Protein AF-A0A5N9HTW1-F1 (afdb_monomer_lite)

Foldseek 3Di:
DDDLDDPADCPPPDDDPPFDPPLRVQLVVLVVPDDPVLSVVLVLLVVQQDPPPLFDDLVVDPDPLLNLLSSQVRSQDWHALSSSQNCCSRPVRHHDDSVRSLVSQVVCCVVVQWHDDDDRIIHGDPNSVVVRNVVVVVVVVVVVVVVVVVVVPPPPDDDDDDDDDDDDDDDDDDDDDDDDDDDDDDD

Structure (mmCIF, N/CA/C/O backbone):
data_AF-A0A5N9HTW1-F1
#
_entry.id   AF-A0A5N9HTW1-F1
#
loop_
_atom_site.group_PDB
_atom_site.id
_atom_site.type_symbol
_atom_site.label_atom_id
_atom_site.label_alt_id
_atom_site.label_comp_id
_atom_site.label_asym_id
_atom_site.label_entity_id
_atom_site.label_seq_id
_atom_site.pdbx_PDB_ins_code
_atom_site.Cartn_x
_atom_site.Cartn_y
_atom_site.Cartn_z
_atom_site.occupancy
_atom_site.B_iso_or_equiv
_atom_site.auth_seq_id
_atom_site.auth_comp_id
_atom_site.auth_asym_id
_atom_site.auth_atom_id
_atom_site.pdbx_PDB_model_num
ATOM 1 N N . MET A 1 1 ? -1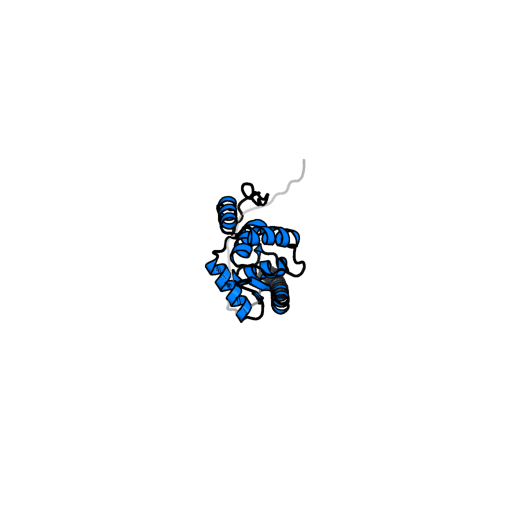4.494 4.280 -26.388 1.00 44.69 1 MET A N 1
ATOM 2 C CA . MET A 1 1 ? -14.209 4.403 -24.944 1.00 44.69 1 MET A CA 1
ATOM 3 C C . MET A 1 1 ? -12.799 4.947 -24.835 1.00 44.69 1 MET A C 1
ATOM 5 O O . MET A 1 1 ? -11.921 4.394 -25.483 1.00 44.69 1 MET A O 1
ATOM 9 N N . THR A 1 2 ? -12.603 6.078 -24.164 1.00 52.47 2 THR A N 1
ATOM 10 C CA . THR A 1 2 ? -11.275 6.669 -23.948 1.00 52.47 2 THR A CA 1
ATOM 11 C C . THR A 1 2 ? -10.492 5.786 -22.987 1.00 52.47 2 THR A C 1
ATOM 13 O O . THR A 1 2 ? -10.955 5.546 -21.877 1.00 52.47 2 THR A O 1
ATOM 16 N N . GLU A 1 3 ? -9.343 5.278 -23.421 1.00 66.88 3 GLU A N 1
ATOM 17 C CA . GLU A 1 3 ? -8.459 4.487 -22.570 1.00 66.88 3 GLU A CA 1
ATOM 18 C C . GLU A 1 3 ? -7.861 5.395 -21.487 1.00 66.88 3 GLU A C 1
ATOM 20 O O . GLU A 1 3 ? -7.195 6.385 -21.797 1.00 66.88 3 GLU A O 1
ATOM 25 N N . LEU A 1 4 ? -8.129 5.096 -20.212 1.00 74.50 4 LEU A N 1
ATOM 26 C CA . LEU A 1 4 ? -7.492 5.797 -19.102 1.00 74.50 4 LEU A CA 1
ATOM 27 C C . LEU A 1 4 ? -6.012 5.403 -19.055 1.00 74.50 4 LEU A C 1
ATOM 29 O O . LEU A 1 4 ? -5.660 4.248 -18.788 1.00 74.50 4 LEU A O 1
ATOM 33 N N . VAL A 1 5 ? -5.142 6.381 -19.306 1.00 74.75 5 VAL A N 1
ATOM 34 C CA . VAL A 1 5 ? -3.687 6.226 -19.264 1.00 74.75 5 VAL A CA 1
ATOM 35 C C . VAL A 1 5 ? -3.132 7.055 -18.117 1.00 74.75 5 VAL A C 1
ATOM 37 O O . VAL A 1 5 ? -3.355 8.260 -18.035 1.00 74.75 5 VAL A O 1
ATOM 40 N N . HIS A 1 6 ? -2.366 6.411 -17.240 1.00 79.31 6 HIS A N 1
ATOM 41 C CA . HIS A 1 6 ? -1.547 7.121 -16.270 1.00 79.31 6 HIS A CA 1
ATOM 42 C C . HIS A 1 6 ? -0.177 7.407 -16.894 1.00 79.31 6 HIS A C 1
ATOM 44 O O . HIS A 1 6 ? 0.601 6.473 -17.121 1.00 79.31 6 HIS A O 1
ATOM 50 N N . ASN A 1 7 ? 0.091 8.686 -17.186 1.00 81.31 7 ASN A N 1
ATOM 51 C CA . ASN A 1 7 ? 1.288 9.200 -17.873 1.00 81.31 7 ASN A CA 1
ATOM 52 C C . ASN A 1 7 ? 2.559 9.124 -17.002 1.00 81.31 7 ASN A C 1
ATOM 54 O O . ASN A 1 7 ? 3.204 10.131 -16.718 1.00 81.31 7 ASN A O 1
ATOM 58 N N . ILE A 1 8 ? 2.913 7.918 -16.561 1.00 84.25 8 ILE A N 1
ATOM 59 C CA . ILE A 1 8 ? 4.136 7.615 -15.816 1.00 84.25 8 ILE A CA 1
ATOM 60 C C . ILE A 1 8 ? 4.944 6.596 -16.606 1.00 84.25 8 ILE A C 1
ATOM 62 O O . ILE A 1 8 ? 4.408 5.562 -17.003 1.00 84.25 8 ILE A O 1
ATOM 66 N N . ASP A 1 9 ? 6.239 6.869 -16.743 1.00 85.69 9 ASP A N 1
ATOM 67 C CA . ASP A 1 9 ? 7.228 5.955 -17.304 1.00 85.69 9 ASP A CA 1
ATOM 68 C C . ASP A 1 9 ? 8.353 5.713 -16.288 1.00 85.69 9 ASP A C 1
ATOM 70 O O . ASP A 1 9 ? 8.986 6.650 -15.792 1.00 85.69 9 ASP A O 1
ATOM 74 N N . LEU A 1 10 ? 8.592 4.442 -15.959 1.00 85.50 10 LEU A N 1
ATOM 75 C CA . LEU A 1 10 ? 9.643 4.005 -15.042 1.00 85.50 10 LEU A CA 1
ATOM 76 C C . LEU A 1 10 ? 10.894 3.484 -15.761 1.00 85.50 10 LEU A C 1
ATOM 78 O O . LEU A 1 10 ? 11.831 3.049 -15.087 1.00 85.50 10 LEU A O 1
ATOM 82 N N . SER A 1 11 ? 10.942 3.524 -17.095 1.00 83.69 11 SER A N 1
ATOM 83 C CA . SER A 1 11 ? 12.044 2.971 -17.900 1.00 83.69 11 SER A CA 1
ATOM 84 C C . SER A 1 11 ? 13.396 3.615 -17.587 1.00 83.69 11 SER A C 1
ATOM 86 O O . SER A 1 11 ? 14.423 2.942 -17.611 1.00 83.69 11 SER A O 1
ATOM 88 N N . ASN A 1 12 ? 13.394 4.900 -17.225 1.00 82.88 12 ASN A N 1
ATOM 89 C CA . ASN A 1 12 ? 14.605 5.670 -16.925 1.00 82.88 12 ASN A CA 1
ATOM 90 C C . ASN A 1 12 ? 14.971 5.698 -15.430 1.00 82.88 12 ASN A C 1
ATOM 92 O O . ASN A 1 12 ? 15.897 6.408 -15.033 1.00 82.88 12 ASN A O 1
ATOM 96 N N . VAL A 1 13 ? 14.251 4.965 -14.572 1.00 81.25 13 VAL A N 1
ATOM 97 C CA . VAL A 1 13 ? 14.534 4.957 -13.131 1.00 81.25 13 VAL A CA 1
ATOM 98 C C . VAL A 1 13 ? 15.808 4.146 -12.866 1.00 81.25 13 VAL A C 1
ATOM 100 O O . VAL A 1 13 ? 15.824 2.939 -13.120 1.00 81.25 13 VAL A O 1
ATOM 103 N N . PRO A 1 14 ? 16.877 4.758 -12.315 1.00 79.44 14 PRO A N 1
ATOM 104 C CA . PRO A 1 14 ? 18.109 4.038 -12.036 1.00 79.44 14 PRO A CA 1
ATOM 105 C C . PRO A 1 14 ? 17.862 3.003 -10.941 1.00 79.44 14 PRO A C 1
ATOM 107 O O . PRO A 1 14 ? 17.345 3.328 -9.867 1.00 79.44 14 PRO A O 1
ATOM 110 N N . HIS A 1 15 ? 18.265 1.762 -11.205 1.00 78.00 15 HIS A N 1
ATOM 111 C CA . HIS A 1 15 ? 18.082 0.669 -10.263 1.00 78.00 15 HIS A CA 1
ATOM 112 C C . HIS A 1 15 ? 18.888 0.901 -8.976 1.00 78.00 15 HIS A C 1
ATOM 114 O O . HIS A 1 15 ? 20.083 1.198 -9.009 1.00 78.00 15 HIS A O 1
ATOM 120 N N . ARG A 1 16 ? 18.233 0.746 -7.823 1.00 77.31 16 ARG A N 1
ATOM 121 C CA . ARG A 1 16 ? 18.839 0.845 -6.487 1.00 77.31 16 ARG A CA 1
ATOM 122 C C . ARG A 1 16 ? 18.632 -0.441 -5.700 1.00 77.31 16 ARG A C 1
ATOM 124 O O . ARG A 1 16 ? 17.636 -1.139 -5.881 1.00 77.31 16 ARG A O 1
ATOM 131 N N . SER A 1 17 ? 19.534 -0.712 -4.757 1.00 70.88 17 SER A N 1
ATOM 132 C CA . SER A 1 17 ? 19.436 -1.884 -3.885 1.00 70.88 17 SER A CA 1
ATOM 133 C C . SER A 1 17 ? 18.077 -1.949 -3.171 1.00 70.88 17 SER A C 1
ATOM 135 O O . SER A 1 17 ? 17.588 -0.984 -2.579 1.00 70.88 17 SER A O 1
ATOM 137 N N . GLY A 1 18 ? 17.430 -3.111 -3.280 1.00 69.06 18 GLY A N 1
ATOM 138 C CA . GLY A 1 18 ? 16.086 -3.362 -2.768 1.00 69.06 18 GLY A CA 1
ATOM 139 C C . GLY A 1 18 ? 14.951 -3.036 -3.748 1.00 69.06 18 GLY A C 1
ATOM 140 O O . GLY A 1 18 ? 13.836 -3.507 -3.537 1.00 69.06 18 GLY A O 1
ATOM 141 N N . GLN A 1 19 ? 15.165 -2.291 -4.828 1.00 78.50 19 GLN A N 1
ATOM 142 C CA . GLN A 1 19 ? 14.105 -2.099 -5.820 1.00 78.50 19 GLN A CA 1
ATOM 143 C C . GLN A 1 19 ? 13.804 -3.392 -6.575 1.00 78.50 19 GLN A C 1
ATOM 145 O O . GLN A 1 19 ? 14.622 -4.306 -6.664 1.00 78.50 19 GLN A O 1
ATOM 150 N N . SER A 1 20 ? 12.596 -3.472 -7.119 1.00 74.75 20 SER A N 1
ATOM 151 C CA . SER A 1 20 ? 12.267 -4.544 -8.046 1.00 74.75 20 SER A CA 1
ATOM 152 C C . SER A 1 20 ? 13.013 -4.339 -9.373 1.00 74.75 20 SER A C 1
ATOM 154 O O . SER A 1 20 ? 13.119 -3.213 -9.846 1.00 74.75 20 SER A O 1
ATOM 156 N N . LEU A 1 21 ? 13.484 -5.420 -10.000 1.00 81.25 21 LEU A N 1
ATOM 157 C CA . LEU A 1 21 ? 13.886 -5.400 -11.414 1.00 81.25 21 LEU A CA 1
ATOM 158 C C . LEU A 1 21 ? 12.652 -5.197 -12.309 1.00 81.25 21 LEU A C 1
ATOM 160 O O . LEU A 1 21 ? 11.535 -5.519 -11.879 1.00 81.25 21 LEU A O 1
ATOM 164 N N . ASP A 1 22 ? 12.853 -4.686 -13.523 1.00 86.56 22 ASP A N 1
ATOM 165 C CA . ASP A 1 22 ? 11.822 -4.484 -14.556 1.00 86.56 22 ASP A CA 1
ATOM 166 C C . ASP A 1 22 ? 10.617 -3.667 -14.069 1.00 86.56 22 ASP A C 1
ATOM 168 O O . ASP A 1 22 ? 9.463 -4.102 -14.150 1.00 86.56 22 ASP A O 1
ATOM 172 N N . LEU A 1 23 ? 10.899 -2.491 -13.496 1.00 88.00 23 LEU A N 1
ATOM 173 C CA . LEU A 1 23 ? 9.889 -1.624 -12.884 1.00 88.00 23 LEU A CA 1
ATOM 174 C C . LEU A 1 23 ? 8.761 -1.283 -13.858 1.00 88.00 23 LEU A C 1
ATOM 176 O O . LEU A 1 23 ? 7.597 -1.464 -13.508 1.00 88.00 23 LEU A O 1
ATOM 180 N N . GLU A 1 24 ? 9.093 -0.879 -15.085 1.00 89.50 24 GLU A N 1
ATOM 181 C CA . GLU A 1 24 ? 8.090 -0.482 -16.075 1.00 89.50 24 GLU A CA 1
ATOM 182 C C . GLU A 1 24 ? 7.200 -1.656 -16.498 1.00 89.50 24 GLU A C 1
ATOM 184 O O . GLU A 1 24 ? 5.975 -1.573 -16.436 1.00 89.50 24 GLU A O 1
ATOM 189 N N . ALA A 1 25 ? 7.791 -2.817 -16.791 1.00 90.50 25 ALA A N 1
ATOM 190 C CA . ALA A 1 25 ? 7.022 -4.014 -17.124 1.00 90.50 25 ALA A CA 1
ATOM 191 C C . ALA A 1 25 ? 6.108 -4.469 -15.970 1.00 90.50 25 ALA A C 1
ATOM 193 O O . ALA A 1 25 ? 5.062 -5.083 -16.192 1.00 90.50 25 ALA A O 1
ATOM 194 N N . LYS A 1 26 ? 6.493 -4.225 -14.713 1.00 91.69 26 LYS A N 1
ATOM 195 C CA . LYS A 1 26 ? 5.651 -4.514 -13.541 1.00 91.69 26 LYS A CA 1
ATOM 196 C C . LYS A 1 26 ? 4.566 -3.464 -13.341 1.00 91.69 26 LYS A C 1
ATOM 198 O O . LYS A 1 26 ? 3.445 -3.848 -13.024 1.00 91.69 26 LYS A O 1
ATOM 203 N N . ARG A 1 27 ? 4.858 -2.187 -13.589 1.00 92.88 27 ARG A N 1
ATOM 204 C CA . ARG A 1 27 ? 3.873 -1.100 -13.577 1.00 92.88 27 ARG A CA 1
ATOM 205 C C . ARG A 1 27 ? 2.790 -1.325 -14.628 1.00 92.88 27 ARG A C 1
ATOM 207 O O . ARG A 1 27 ? 1.619 -1.297 -14.269 1.00 92.88 27 ARG A O 1
ATOM 214 N N . ILE A 1 28 ? 3.158 -1.629 -15.875 1.00 92.12 28 ILE A N 1
ATOM 215 C CA . ILE A 1 28 ? 2.205 -1.920 -16.962 1.00 92.12 28 ILE A CA 1
ATOM 216 C C . ILE A 1 28 ? 1.311 -3.107 -16.589 1.00 92.12 28 ILE A C 1
ATOM 218 O O . ILE A 1 28 ? 0.091 -3.016 -16.684 1.00 92.12 28 ILE A O 1
ATOM 222 N N . ARG A 1 29 ? 1.901 -4.202 -16.090 1.00 92.31 29 ARG A N 1
ATOM 223 C CA . ARG A 1 29 ? 1.140 -5.378 -15.630 1.00 92.31 29 ARG A CA 1
ATOM 224 C C . ARG A 1 29 ? 0.243 -5.091 -14.429 1.00 92.31 29 ARG A C 1
ATOM 226 O O . ARG A 1 29 ? -0.781 -5.744 -14.277 1.00 92.31 29 ARG A O 1
ATOM 233 N N . ALA A 1 30 ? 0.641 -4.184 -13.541 1.00 92.88 30 ALA A N 1
ATOM 234 C CA . ALA A 1 30 ? -0.200 -3.759 -12.431 1.00 92.88 30 ALA A CA 1
ATOM 235 C C . ALA A 1 30 ? -1.358 -2.881 -12.930 1.00 92.88 30 ALA A C 1
ATOM 237 O O . ALA A 1 30 ? -2.488 -3.106 -12.516 1.00 92.88 30 ALA A O 1
ATOM 238 N N . TRP A 1 31 ? -1.102 -1.959 -13.867 1.00 93.69 31 TRP A N 1
ATOM 239 C CA . TRP A 1 31 ? -2.119 -1.100 -14.486 1.00 93.69 31 TRP A CA 1
ATOM 240 C C . TRP A 1 31 ? -3.175 -1.903 -15.245 1.00 93.69 31 TRP A C 1
ATOM 242 O O . TRP A 1 31 ? -4.363 -1.629 -15.124 1.00 93.69 31 TRP A O 1
ATOM 252 N N . SER A 1 32 ? -2.760 -2.932 -15.988 1.00 92.94 32 SER A N 1
ATOM 253 C CA . SER A 1 32 ? -3.675 -3.760 -16.783 1.00 92.94 32 SER A CA 1
ATOM 254 C C . SER A 1 32 ? -4.602 -4.650 -15.950 1.00 92.94 32 SER A C 1
ATOM 256 O O . SER A 1 32 ? -5.569 -5.182 -16.485 1.00 92.94 32 SER A O 1
ATOM 258 N N . ARG A 1 33 ? -4.313 -4.834 -14.655 1.00 92.69 33 ARG A N 1
ATOM 259 C CA . ARG A 1 33 ? -5.172 -5.578 -13.719 1.00 92.69 33 ARG A CA 1
ATOM 260 C C . ARG A 1 33 ? -6.258 -4.712 -13.089 1.00 92.69 33 ARG A C 1
ATOM 262 O O . ARG A 1 33 ? -7.169 -5.276 -12.491 1.00 92.69 33 ARG A O 1
ATOM 269 N N . LEU A 1 34 ? -6.127 -3.389 -13.168 1.00 93.25 34 LEU A N 1
ATOM 270 C CA . LEU A 1 34 ? -7.103 -2.461 -12.615 1.00 93.25 34 LEU A CA 1
ATOM 271 C C . LEU A 1 34 ? -8.314 -2.377 -13.541 1.00 93.25 34 LEU A C 1
ATOM 273 O O . LEU A 1 34 ? -8.171 -2.237 -14.758 1.00 93.25 34 LEU A O 1
ATOM 277 N N . SER A 1 35 ? -9.501 -2.419 -12.947 1.00 92.44 35 SER A N 1
ATOM 278 C CA . SER A 1 35 ? -10.730 -1.993 -13.618 1.00 92.44 35 SER A CA 1
ATOM 279 C C . SER A 1 35 ? -10.695 -0.490 -13.929 1.00 92.44 35 SER A C 1
ATOM 281 O O . SER A 1 35 ? -9.906 0.254 -13.348 1.00 92.44 35 SER A O 1
ATOM 283 N N . GLU A 1 36 ? -11.555 -0.014 -14.833 1.00 90.94 36 GLU A N 1
ATOM 284 C CA . GLU A 1 36 ? -11.623 1.423 -15.150 1.00 90.94 36 GLU A CA 1
ATOM 285 C C . GLU A 1 36 ? -11.979 2.271 -13.916 1.00 90.94 36 GLU A C 1
ATOM 287 O O . GLU A 1 36 ? -11.397 3.335 -13.716 1.00 90.94 36 GLU A O 1
ATOM 292 N N . GLU A 1 37 ? -12.846 1.764 -13.034 1.00 90.38 37 GLU A N 1
ATOM 293 C CA . GLU A 1 37 ? -13.158 2.402 -11.749 1.00 90.38 37 GLU A CA 1
ATOM 294 C C . GLU A 1 37 ? -11.906 2.517 -10.866 1.00 90.38 37 GLU A C 1
ATOM 296 O O . GLU A 1 37 ? -11.558 3.609 -10.416 1.00 90.38 37 GLU A O 1
ATOM 301 N N . GLU A 1 38 ? -11.153 1.426 -10.695 1.00 92.31 38 GLU A N 1
ATOM 302 C CA . GLU A 1 38 ? -9.899 1.443 -9.929 1.00 92.31 38 GLU A CA 1
ATOM 303 C C . GLU A 1 38 ? -8.850 2.380 -10.554 1.00 92.31 38 GLU A C 1
ATOM 305 O O . GLU A 1 38 ? -8.109 3.044 -9.830 1.00 92.31 38 GLU A O 1
ATOM 310 N N . LYS A 1 39 ? -8.786 2.492 -11.889 1.00 93.38 39 LYS A N 1
ATOM 311 C CA . LYS A 1 39 ? -7.894 3.448 -12.569 1.00 93.38 39 LYS A CA 1
ATOM 312 C C . LYS A 1 39 ? -8.268 4.891 -12.251 1.00 93.38 39 LYS A C 1
ATOM 314 O O . LYS A 1 39 ? -7.376 5.681 -11.946 1.00 93.38 39 LYS A O 1
ATOM 319 N N . THR A 1 40 ? -9.558 5.242 -12.297 1.00 90.38 40 THR A N 1
ATOM 320 C CA . THR A 1 40 ? -10.007 6.595 -11.917 1.00 90.38 40 THR A CA 1
ATOM 321 C C . THR A 1 40 ? -9.660 6.911 -10.468 1.00 90.38 40 THR A C 1
ATOM 323 O O . THR A 1 40 ? -9.142 7.990 -10.184 1.00 90.38 40 THR A O 1
ATOM 326 N N . TRP A 1 41 ? -9.849 5.939 -9.574 1.00 89.94 41 TRP A N 1
ATOM 327 C CA . TRP A 1 41 ? -9.531 6.096 -8.164 1.00 89.94 41 TRP A CA 1
ATOM 328 C C . TRP A 1 41 ? -8.035 6.283 -7.920 1.00 89.94 41 TRP A C 1
ATOM 330 O O . TRP A 1 41 ? -7.625 7.171 -7.179 1.00 89.94 41 TRP A O 1
ATOM 340 N N . VAL A 1 42 ? -7.196 5.489 -8.588 1.00 90.88 42 VAL A N 1
ATOM 341 C CA . VAL A 1 42 ? -5.736 5.608 -8.499 1.00 90.88 42 VAL A CA 1
ATOM 342 C C . VAL A 1 42 ? -5.253 6.984 -8.940 1.00 90.88 42 VAL A C 1
ATOM 344 O O . VAL A 1 42 ? -4.346 7.513 -8.307 1.00 90.88 42 VAL A O 1
ATOM 347 N N . LEU A 1 43 ? -5.832 7.567 -9.993 1.00 89.50 43 LEU A N 1
ATOM 348 C CA . LEU A 1 43 ? -5.458 8.910 -10.447 1.00 89.50 43 LEU A CA 1
ATOM 349 C C . LEU A 1 43 ? -5.800 9.977 -9.397 1.00 89.50 43 LEU A C 1
ATOM 351 O O . LEU A 1 43 ? -4.970 10.839 -9.128 1.00 89.50 43 LEU A O 1
ATOM 355 N N . GLN A 1 44 ? -6.963 9.875 -8.748 1.00 86.38 44 GLN A N 1
ATOM 356 C CA . GLN A 1 44 ? -7.347 10.774 -7.651 1.00 86.38 44 GLN A CA 1
ATOM 357 C C . GLN A 1 44 ? -6.435 10.597 -6.428 1.00 86.38 44 GLN A C 1
ATOM 359 O O . GLN A 1 44 ? -5.857 11.559 -5.924 1.00 86.38 44 GLN A O 1
ATOM 364 N N . ALA A 1 45 ? -6.228 9.352 -5.991 1.00 85.50 45 ALA A N 1
ATOM 365 C CA . ALA A 1 45 ? -5.352 9.032 -4.867 1.00 85.50 45 ALA A CA 1
ATOM 366 C C . ALA A 1 45 ? -3.889 9.432 -5.133 1.00 85.50 45 ALA A C 1
ATOM 368 O O . ALA A 1 45 ? -3.159 9.772 -4.204 1.00 85.50 45 ALA A O 1
ATOM 369 N N . TRP A 1 46 ? -3.448 9.414 -6.395 1.00 85.75 46 TRP A N 1
ATOM 370 C CA . TRP A 1 46 ? -2.101 9.823 -6.786 1.00 85.75 46 TRP A CA 1
ATOM 371 C C . TRP A 1 46 ? -1.833 11.302 -6.491 1.00 85.75 46 TRP A C 1
ATOM 373 O O . TRP A 1 46 ? -0.762 11.636 -5.977 1.00 85.75 46 TRP A O 1
ATOM 383 N N . GLU A 1 47 ? -2.798 12.178 -6.770 1.00 79.31 47 GLU A N 1
ATOM 384 C CA . GLU A 1 47 ? -2.697 13.613 -6.473 1.00 79.31 47 GLU A CA 1
ATOM 385 C C . GLU A 1 47 ? -2.642 13.878 -4.964 1.00 79.31 47 GLU A C 1
ATOM 387 O O . GLU A 1 47 ? -1.896 14.749 -4.515 1.00 79.31 47 GLU A O 1
ATOM 392 N N . LEU A 1 48 ? -3.364 13.071 -4.184 1.00 71.38 48 LEU A N 1
ATOM 393 C CA . LEU A 1 48 ? -3.405 13.154 -2.724 1.00 71.38 48 LEU A CA 1
ATOM 394 C C . LEU A 1 48 ? -2.175 12.536 -2.049 1.00 71.38 48 LEU A C 1
ATOM 396 O O . LEU A 1 48 ? -1.823 12.938 -0.942 1.00 71.38 48 LEU A O 1
ATOM 400 N N . THR A 1 49 ? -1.472 11.603 -2.709 1.00 69.44 49 THR A N 1
ATOM 401 C CA . THR A 1 49 ? -0.256 10.988 -2.150 1.00 69.44 49 THR A CA 1
ATOM 402 C C . THR A 1 49 ? 0.912 11.965 -2.002 1.00 69.44 49 THR A C 1
ATOM 404 O O . THR A 1 49 ? 1.825 12.047 -2.837 1.00 69.44 49 THR A O 1
ATOM 407 N N . GLY A 1 50 ? 0.927 12.661 -0.870 1.00 65.38 50 GLY A N 1
ATOM 408 C CA . GLY A 1 50 ? 2.008 13.520 -0.405 1.00 65.38 50 GLY A CA 1
ATOM 409 C C . GLY A 1 50 ? 3.105 12.772 0.358 1.00 65.38 50 GLY A C 1
ATOM 410 O O . GLY A 1 50 ? 3.020 11.579 0.652 1.00 65.38 50 GLY A O 1
ATOM 411 N N . MET A 1 51 ? 4.176 13.494 0.700 1.00 64.31 51 MET A N 1
ATOM 412 C CA . MET A 1 51 ? 5.086 13.028 1.747 1.00 64.31 51 MET A CA 1
ATOM 413 C C . MET A 1 51 ? 4.399 13.200 3.098 1.00 64.31 51 MET A C 1
ATOM 415 O O . MET A 1 51 ? 4.055 14.322 3.450 1.00 64.31 51 MET A O 1
ATOM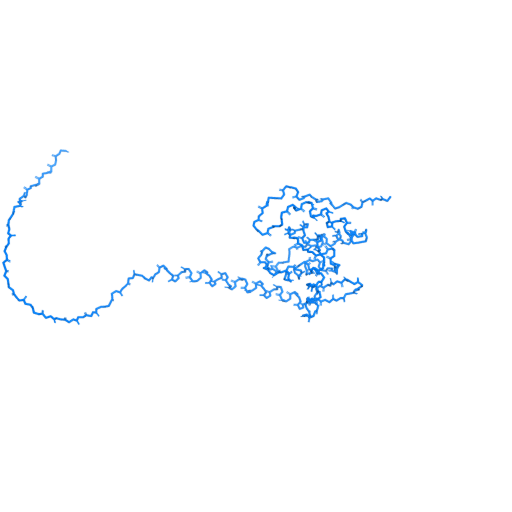 419 N N . ILE A 1 52 ? 4.265 12.118 3.866 1.00 70.75 52 ILE A N 1
ATOM 420 C CA . ILE A 1 52 ? 3.793 12.181 5.253 1.00 70.75 52 ILE A CA 1
ATOM 421 C C . ILE A 1 52 ? 4.966 12.686 6.118 1.00 70.75 52 ILE A C 1
ATOM 423 O O . ILE A 1 52 ? 5.935 11.938 6.292 1.00 70.75 52 ILE A O 1
ATOM 427 N N . PRO A 1 53 ? 4.941 13.922 6.655 1.00 64.81 53 PRO A N 1
ATOM 428 C CA . PRO A 1 53 ? 6.106 14.509 7.324 1.00 64.81 53 PRO A CA 1
ATOM 429 C C . PRO A 1 53 ? 6.510 13.770 8.606 1.00 64.81 53 PRO A C 1
ATOM 431 O O . PRO A 1 53 ? 7.687 13.748 8.962 1.00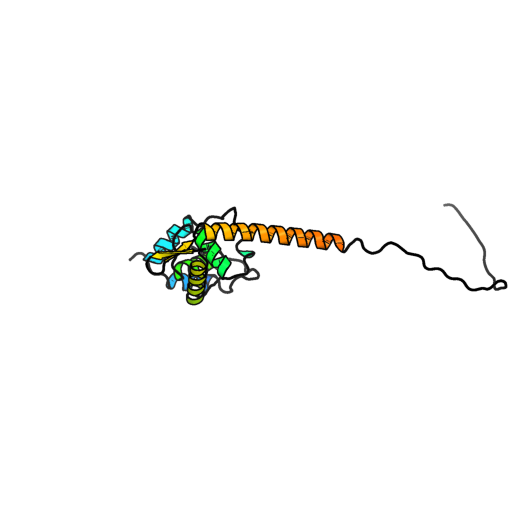 64.81 53 PRO A O 1
ATOM 434 N N . SER A 1 54 ? 5.544 13.151 9.290 1.00 70.94 54 SER A N 1
ATOM 435 C CA . SER A 1 54 ? 5.756 12.400 10.531 1.00 70.94 54 SER A CA 1
ATOM 436 C C . SER A 1 54 ? 6.137 10.927 10.310 1.00 70.94 54 SER A C 1
ATOM 438 O O . SER A 1 54 ? 6.546 10.242 11.254 1.00 70.94 54 SER A O 1
ATOM 440 N N . ALA A 1 55 ? 6.078 10.430 9.070 1.00 76.44 55 ALA A N 1
ATOM 441 C CA . ALA A 1 55 ? 6.357 9.037 8.735 1.00 76.44 55 ALA A CA 1
ATOM 442 C C . ALA A 1 55 ? 7.832 8.794 8.367 1.00 76.44 55 ALA A C 1
ATOM 444 O O . ALA A 1 55 ? 8.519 9.688 7.863 1.00 76.44 55 ALA A O 1
ATOM 445 N N . PRO A 1 56 ? 8.343 7.562 8.546 1.00 81.50 56 PRO A N 1
ATOM 446 C CA . PRO A 1 56 ? 9.706 7.240 8.154 1.00 81.50 56 PRO A CA 1
ATOM 447 C C . PRO A 1 56 ? 9.829 7.205 6.629 1.00 81.50 56 PRO A C 1
ATOM 449 O O . PRO A 1 56 ? 8.859 6.955 5.917 1.00 81.50 56 PRO A O 1
ATOM 452 N N . ALA A 1 57 ? 11.037 7.389 6.094 1.00 83.94 57 ALA A N 1
ATOM 453 C CA . ALA A 1 57 ? 11.223 7.259 4.654 1.00 83.94 57 ALA A CA 1
ATOM 454 C C . ALA A 1 57 ? 10.851 5.836 4.204 1.00 83.94 57 ALA A C 1
ATOM 456 O O . ALA A 1 57 ? 11.315 4.854 4.782 1.00 83.94 57 ALA A O 1
ATOM 457 N N . PHE A 1 58 ? 10.069 5.709 3.128 1.00 84.00 58 PHE A N 1
ATOM 458 C CA . PHE A 1 58 ? 9.561 4.411 2.660 1.00 84.00 58 PHE A CA 1
ATOM 459 C C . PHE A 1 58 ? 10.661 3.356 2.441 1.00 84.00 58 PHE A C 1
ATOM 461 O O . PHE A 1 58 ? 10.463 2.165 2.666 1.00 84.00 58 PHE A O 1
ATOM 468 N N . LYS A 1 59 ? 11.855 3.794 2.025 1.00 81.88 59 LYS A N 1
ATOM 469 C CA . LYS A 1 59 ? 13.032 2.932 1.826 1.00 81.88 59 LYS A CA 1
ATOM 470 C C . LYS A 1 59 ? 13.553 2.278 3.114 1.00 81.88 59 LYS A C 1
ATOM 472 O O . LYS A 1 59 ? 14.191 1.233 3.026 1.00 81.88 59 LYS A O 1
ATOM 477 N N . ASP A 1 60 ? 13.286 2.880 4.271 1.00 83.25 60 ASP A N 1
ATOM 478 C CA . ASP A 1 60 ? 13.756 2.409 5.575 1.00 83.25 60 ASP A CA 1
ATOM 479 C C . ASP A 1 60 ? 12.804 1.349 6.168 1.00 83.25 60 ASP A C 1
ATOM 481 O O . ASP A 1 60 ? 13.161 0.637 7.111 1.00 83.25 60 ASP A O 1
ATOM 485 N N . LEU A 1 61 ? 11.611 1.187 5.580 1.00 86.38 61 LEU A N 1
ATOM 486 C CA . LEU A 1 61 ? 10.624 0.184 5.972 1.00 86.38 61 LEU A CA 1
ATOM 487 C C . LEU A 1 61 ? 11.041 -1.214 5.499 1.00 86.38 61 LEU A C 1
ATOM 489 O O . LEU A 1 61 ? 11.067 -1.519 4.303 1.00 86.38 61 LEU A O 1
ATOM 493 N N . ARG A 1 62 ? 11.336 -2.096 6.459 1.00 83.06 62 ARG A N 1
ATOM 494 C CA . ARG A 1 62 ? 11.789 -3.473 6.188 1.00 83.06 62 ARG A CA 1
ATOM 495 C C . ARG A 1 62 ? 10.634 -4.443 5.940 1.00 83.06 62 ARG A C 1
ATOM 497 O O . ARG A 1 62 ? 10.753 -5.342 5.110 1.00 83.06 62 ARG A O 1
ATOM 504 N N . SER A 1 63 ? 9.517 -4.272 6.645 1.00 90.81 63 SER A N 1
ATOM 505 C CA . SER A 1 63 ? 8.369 -5.174 6.546 1.00 90.81 63 SER A CA 1
ATOM 506 C C . SER A 1 63 ? 7.493 -4.855 5.335 1.00 90.81 63 SER A C 1
ATOM 508 O O . SER A 1 63 ? 7.314 -3.702 4.947 1.00 90.81 63 SER A O 1
ATOM 510 N N . ALA A 1 64 ? 6.891 -5.884 4.736 1.00 91.00 64 ALA A N 1
ATOM 511 C CA . ALA A 1 64 ? 5.810 -5.684 3.770 1.00 91.00 64 ALA A CA 1
ATOM 512 C C . ALA A 1 64 ? 4.572 -5.050 4.428 1.00 91.00 64 ALA A C 1
ATOM 514 O O . ALA A 1 64 ? 3.924 -4.222 3.804 1.00 91.00 64 ALA A O 1
ATOM 515 N N . VAL A 1 65 ? 4.286 -5.390 5.690 1.00 94.19 65 VAL A N 1
ATOM 516 C CA . VAL A 1 65 ? 3.133 -4.860 6.440 1.00 94.19 65 VAL A CA 1
ATOM 517 C C . VAL A 1 65 ? 3.261 -3.354 6.639 1.00 94.19 65 VAL A C 1
ATOM 519 O O . VAL A 1 65 ? 2.330 -2.618 6.341 1.00 94.19 65 VAL A O 1
ATOM 522 N N . ASP A 1 66 ? 4.432 -2.892 7.077 1.00 92.81 66 ASP A N 1
ATOM 523 C CA . ASP A 1 66 ? 4.650 -1.470 7.354 1.00 92.81 66 ASP A CA 1
ATOM 524 C C . ASP A 1 66 ? 4.650 -0.640 6.063 1.00 92.81 66 ASP A C 1
ATOM 526 O O . ASP A 1 66 ? 4.182 0.493 6.056 1.00 92.81 66 ASP A O 1
ATOM 530 N N . ARG A 1 67 ? 5.110 -1.217 4.942 1.00 92.38 67 ARG A N 1
ATOM 531 C CA . ARG A 1 67 ? 5.003 -0.584 3.618 1.00 92.38 67 ARG A CA 1
ATOM 532 C C . ARG A 1 67 ? 3.555 -0.456 3.158 1.00 92.38 67 ARG A C 1
ATOM 534 O O . ARG A 1 67 ? 3.188 0.599 2.663 1.00 92.38 67 ARG A O 1
ATOM 541 N N . VAL A 1 68 ? 2.741 -1.496 3.341 1.00 94.44 68 VAL A N 1
ATOM 542 C CA . VAL A 1 68 ? 1.298 -1.452 3.047 1.00 94.44 68 VAL A CA 1
ATOM 543 C C . VAL A 1 68 ? 0.620 -0.382 3.904 1.00 94.44 68 VAL A C 1
ATOM 545 O O . VAL A 1 68 ? -0.130 0.427 3.370 1.00 94.44 68 VAL A O 1
ATOM 548 N N . LEU A 1 69 ? 0.938 -0.321 5.201 1.00 93.62 69 LEU A N 1
ATOM 549 C CA . LEU A 1 69 ? 0.421 0.711 6.102 1.00 93.62 69 LEU A CA 1
ATOM 550 C C . LEU A 1 69 ? 0.819 2.118 5.645 1.00 93.62 69 LEU A C 1
ATOM 552 O O . LEU A 1 69 ? -0.028 2.998 5.600 1.00 93.62 69 LEU A O 1
ATOM 556 N N . TYR A 1 70 ? 2.082 2.316 5.258 1.00 92.44 70 TYR A N 1
ATOM 557 C CA . TYR A 1 70 ? 2.559 3.602 4.751 1.00 92.44 70 TYR A CA 1
ATOM 558 C C . TYR A 1 70 ? 1.753 4.071 3.538 1.00 92.44 70 TYR A C 1
ATOM 560 O O . TYR A 1 70 ? 1.385 5.238 3.472 1.00 92.44 70 TYR A O 1
ATOM 568 N N . VAL A 1 71 ? 1.466 3.171 2.589 1.00 92.06 71 VAL A N 1
ATOM 569 C CA . VAL A 1 71 ? 0.657 3.523 1.413 1.00 92.06 71 VAL A CA 1
ATOM 570 C C . VAL A 1 71 ? -0.765 3.897 1.820 1.00 92.06 71 VAL A C 1
ATOM 572 O O . VAL A 1 71 ? -1.236 4.936 1.384 1.00 92.06 71 VAL A O 1
ATOM 575 N N . LEU A 1 72 ? -1.410 3.107 2.687 1.00 92.00 72 LEU A N 1
ATOM 576 C CA . LEU A 1 72 ? -2.779 3.376 3.150 1.00 92.00 72 LEU A CA 1
ATOM 577 C C . LEU A 1 72 ? -2.912 4.703 3.905 1.00 92.00 72 LEU A C 1
ATOM 579 O O . LEU A 1 72 ? -3.922 5.382 3.767 1.00 92.00 72 LEU A O 1
ATOM 583 N N . VAL A 1 73 ? -1.916 5.061 4.719 1.00 90.56 73 VAL A N 1
ATOM 584 C CA . VAL A 1 73 ? -1.899 6.350 5.426 1.00 90.56 73 VAL A CA 1
ATOM 585 C C . VAL A 1 73 ? -1.630 7.486 4.441 1.00 90.56 73 VAL A C 1
ATOM 587 O O . VAL A 1 73 ? -2.281 8.517 4.508 1.00 90.56 73 VAL A O 1
ATOM 590 N N . GLY A 1 74 ? -0.693 7.299 3.508 1.00 85.94 74 GLY A N 1
ATOM 591 C CA . GLY A 1 74 ? -0.267 8.355 2.590 1.00 85.94 74 GLY A CA 1
ATOM 592 C C . GLY A 1 74 ? -1.273 8.696 1.501 1.00 85.94 74 GLY A C 1
ATOM 593 O O . GLY A 1 74 ? -1.174 9.772 0.927 1.00 85.94 74 GLY A O 1
ATOM 594 N N . THR A 1 75 ? -2.205 7.795 1.191 1.00 84.00 75 THR A N 1
ATOM 595 C CA . THR A 1 75 ? -3.295 8.070 0.249 1.00 84.00 75 THR A CA 1
ATOM 596 C C . THR A 1 75 ? -4.472 8.779 0.899 1.00 84.00 75 THR A C 1
ATOM 598 O O . THR A 1 75 ? -5.282 9.313 0.155 1.00 84.00 75 THR A O 1
ATOM 601 N N . GLU A 1 76 ? -4.617 8.706 2.231 1.00 80.94 76 GLU A N 1
ATOM 602 C CA . GLU A 1 76 ? -5.791 9.130 3.033 1.00 80.94 76 GLU A CA 1
ATOM 603 C C . GLU A 1 76 ? -7.152 8.546 2.592 1.00 80.94 76 GLU A C 1
ATOM 605 O O . GLU A 1 76 ? -8.147 8.644 3.303 1.00 80.94 76 GLU A O 1
ATOM 610 N N . GLU A 1 77 ? -7.175 7.841 1.467 1.00 86.19 77 GLU A N 1
ATOM 611 C CA . GLU A 1 77 ? -8.324 7.202 0.861 1.00 86.19 77 GLU A CA 1
ATOM 612 C C . GLU A 1 77 ? -8.355 5.696 1.119 1.00 86.19 77 GLU A C 1
ATOM 614 O O . GLU A 1 77 ? -7.347 5.041 1.405 1.00 86.19 77 GLU A O 1
ATOM 619 N N . SER A 1 78 ? -9.543 5.113 0.964 1.00 91.81 78 SER A N 1
ATOM 620 C CA . SER A 1 78 ? -9.676 3.656 0.948 1.00 91.81 78 SER A CA 1
ATOM 621 C C . SER A 1 78 ? -9.073 3.076 -0.331 1.00 91.81 78 SER A C 1
ATOM 623 O O . SER A 1 78 ? -9.260 3.655 -1.396 1.00 91.81 78 SER A O 1
ATOM 625 N N . LEU A 1 79 ? -8.396 1.928 -0.248 1.00 93.50 79 LEU A N 1
ATOM 626 C CA . LEU A 1 79 ? -7.759 1.263 -1.390 1.00 93.50 79 LEU A CA 1
ATOM 627 C C . LEU A 1 79 ? -8.184 -0.202 -1.522 1.00 93.50 79 LEU A C 1
ATOM 629 O O . LEU A 1 79 ? -8.370 -0.894 -0.514 1.00 93.50 79 LEU A O 1
ATOM 633 N N . THR A 1 80 ? -8.262 -0.706 -2.755 1.00 95.19 80 THR A N 1
ATOM 634 C CA . THR A 1 80 ? -8.277 -2.151 -3.040 1.00 95.19 80 THR A CA 1
ATOM 635 C C . THR A 1 80 ? -6.853 -2.725 -3.022 1.00 95.19 80 THR A C 1
ATOM 637 O O . THR A 1 80 ? -5.867 -1.990 -3.156 1.00 95.19 80 THR A O 1
ATOM 640 N N . PRO A 1 81 ? -6.688 -4.058 -2.910 1.00 95.25 81 PRO A N 1
ATOM 641 C CA . PRO A 1 81 ? -5.371 -4.677 -3.028 1.00 95.25 81 PRO A CA 1
ATOM 642 C C . PRO A 1 81 ? -4.668 -4.374 -4.357 1.00 95.25 81 PRO A C 1
ATOM 644 O O . PRO A 1 81 ? -3.448 -4.224 -4.365 1.00 95.25 81 PRO A O 1
ATOM 647 N N . ASN A 1 82 ? -5.404 -4.278 -5.471 1.00 95.31 82 ASN A N 1
ATOM 648 C CA . ASN A 1 82 ? -4.812 -4.018 -6.785 1.00 95.31 82 ASN A CA 1
ATOM 649 C C . ASN A 1 82 ? -4.359 -2.560 -6.919 1.00 95.31 82 ASN A C 1
ATOM 651 O O . ASN A 1 82 ? -3.235 -2.320 -7.367 1.00 95.31 82 ASN A O 1
ATOM 655 N N . GLU A 1 83 ? -5.184 -1.607 -6.474 1.00 94.94 83 GLU A N 1
ATOM 656 C CA . GLU A 1 83 ? -4.836 -0.181 -6.422 1.00 94.94 83 GLU A CA 1
ATOM 657 C C . GLU A 1 83 ? -3.556 0.025 -5.594 1.00 94.94 83 GLU A C 1
ATOM 659 O O . GLU A 1 83 ? -2.608 0.673 -6.041 1.00 94.94 83 GLU A O 1
ATOM 664 N N . LEU A 1 84 ? -3.467 -0.626 -4.428 1.00 94.94 84 LEU A N 1
ATOM 665 C CA . LEU A 1 84 ? -2.282 -0.579 -3.573 1.00 94.94 84 LEU A CA 1
ATOM 666 C C . LEU A 1 84 ? -1.042 -1.167 -4.259 1.00 94.94 84 LEU A C 1
ATOM 668 O O . LEU A 1 84 ? 0.037 -0.576 -4.183 1.00 94.94 84 LEU A O 1
ATOM 672 N N . CYS A 1 85 ? -1.173 -2.313 -4.940 1.00 94.62 85 CYS A N 1
ATOM 673 C CA . CYS A 1 85 ? -0.065 -2.913 -5.693 1.00 94.62 85 CYS A CA 1
ATOM 674 C C . CYS A 1 85 ? 0.474 -1.948 -6.752 1.00 94.62 85 CYS A C 1
ATOM 676 O O . CYS A 1 85 ? 1.691 -1.806 -6.896 1.00 94.62 85 CYS A O 1
ATOM 678 N N . TYR A 1 86 ? -0.429 -1.284 -7.476 1.00 94.75 86 TYR A N 1
ATOM 679 C CA . TYR A 1 86 ? -0.069 -0.310 -8.494 1.00 94.75 86 TYR A CA 1
ATOM 680 C C . TYR A 1 86 ? 0.650 0.902 -7.894 1.00 94.75 86 TYR A C 1
ATOM 682 O O . TYR A 1 86 ? 1.738 1.259 -8.346 1.00 94.75 86 TYR A O 1
ATOM 690 N N . LEU A 1 87 ? 0.098 1.501 -6.839 1.00 92.62 87 LEU A N 1
ATOM 691 C CA . LEU A 1 87 ? 0.704 2.660 -6.182 1.00 92.62 87 LEU A CA 1
ATOM 692 C C . LEU A 1 87 ? 2.091 2.320 -5.608 1.00 92.62 87 LEU A C 1
ATOM 694 O O . LEU A 1 87 ? 3.043 3.082 -5.800 1.00 92.62 87 LEU A O 1
ATOM 698 N N . MET A 1 88 ? 2.247 1.137 -4.998 1.00 92.12 88 MET A N 1
ATOM 699 C CA . MET A 1 88 ? 3.532 0.634 -4.490 1.00 92.12 88 MET A CA 1
ATOM 700 C C . MET A 1 88 ? 4.629 0.581 -5.561 1.00 92.12 88 MET A C 1
ATOM 702 O O . MET A 1 88 ? 5.766 0.985 -5.288 1.00 92.12 88 MET A O 1
ATOM 706 N N . ILE A 1 89 ? 4.314 0.107 -6.772 1.00 92.06 89 ILE A N 1
ATOM 707 C CA . ILE A 1 89 ? 5.296 0.052 -7.862 1.00 92.06 89 ILE A CA 1
ATOM 708 C C . ILE A 1 89 ? 5.497 1.424 -8.515 1.00 92.06 89 ILE A C 1
ATOM 710 O O . ILE A 1 89 ? 6.642 1.803 -8.756 1.00 92.06 89 ILE A O 1
ATOM 714 N N . ALA A 1 90 ? 4.421 2.181 -8.741 1.00 89.81 90 ALA A N 1
ATOM 715 C CA . ALA A 1 90 ? 4.442 3.445 -9.471 1.00 89.81 90 ALA A CA 1
ATOM 716 C C . ALA A 1 90 ? 5.163 4.569 -8.712 1.00 89.81 90 ALA A C 1
ATOM 718 O O . ALA A 1 90 ? 5.905 5.332 -9.325 1.00 89.81 90 ALA A O 1
ATOM 719 N N . ARG A 1 91 ? 4.984 4.665 -7.387 1.00 88.00 91 ARG A N 1
ATOM 720 C CA . ARG A 1 91 ? 5.562 5.758 -6.582 1.00 88.00 91 ARG A CA 1
ATOM 721 C C . ARG A 1 91 ? 6.790 5.349 -5.786 1.00 88.00 91 ARG A C 1
ATOM 723 O O . ARG A 1 91 ? 7.710 6.143 -5.609 1.00 88.00 91 ARG A O 1
ATOM 730 N N . TRP A 1 92 ? 6.811 4.108 -5.306 1.00 87.75 92 TRP A N 1
ATOM 731 C CA . TRP A 1 92 ? 7.843 3.641 -4.382 1.00 87.75 92 TRP A CA 1
ATOM 732 C C . TRP A 1 92 ? 8.724 2.514 -4.933 1.00 87.75 92 TRP A C 1
ATOM 734 O O . TRP A 1 92 ? 9.601 2.011 -4.221 1.00 87.75 92 TRP A O 1
ATOM 744 N N . PHE A 1 93 ? 8.535 2.131 -6.200 1.00 89.44 93 PHE A N 1
ATOM 745 C CA . PHE A 1 93 ? 9.372 1.168 -6.927 1.00 89.44 93 PHE A CA 1
ATOM 746 C C . PHE A 1 93 ? 9.487 -0.200 -6.232 1.00 89.44 93 PHE A C 1
ATOM 748 O O . PHE A 1 93 ? 10.494 -0.912 -6.354 1.00 89.44 93 PHE A O 1
ATOM 755 N N . ARG A 1 94 ? 8.457 -0.583 -5.466 1.00 89.56 94 ARG A N 1
ATOM 756 C CA . ARG A 1 94 ? 8.370 -1.884 -4.798 1.00 89.56 94 ARG A CA 1
ATOM 757 C C . ARG A 1 94 ? 7.206 -2.674 -5.357 1.00 89.56 94 ARG A C 1
ATOM 759 O O . ARG A 1 94 ? 6.076 -2.215 -5.370 1.00 89.56 94 ARG A O 1
ATOM 766 N N . ASN A 1 95 ? 7.503 -3.899 -5.763 1.00 91.06 95 ASN A N 1
ATOM 767 C CA . ASN A 1 95 ? 6.482 -4.832 -6.196 1.00 91.06 95 ASN A CA 1
ATOM 768 C C . ASN A 1 95 ? 5.938 -5.616 -4.997 1.00 91.06 95 ASN A C 1
ATOM 770 O O . ASN A 1 95 ? 6.706 -6.034 -4.125 1.00 91.06 95 ASN A O 1
ATOM 774 N N . ILE A 1 96 ? 4.634 -5.853 -4.992 1.00 92.81 96 ILE A N 1
ATOM 775 C CA . ILE A 1 96 ? 3.950 -6.760 -4.077 1.00 92.81 96 ILE A CA 1
ATOM 776 C C . ILE A 1 96 ? 2.911 -7.537 -4.884 1.00 92.81 96 ILE A C 1
ATOM 778 O O . ILE A 1 96 ? 2.312 -7.009 -5.818 1.00 92.81 96 ILE A O 1
ATOM 782 N N . ASP A 1 97 ? 2.743 -8.815 -4.566 1.00 92.00 97 ASP A N 1
ATOM 783 C CA . ASP A 1 97 ? 1.708 -9.632 -5.190 1.00 92.00 97 ASP A CA 1
ATOM 784 C C . ASP A 1 97 ? 0.319 -9.297 -4.598 1.00 92.00 97 ASP A C 1
ATOM 786 O O . ASP A 1 97 ? 0.233 -9.113 -3.379 1.00 92.00 97 ASP A O 1
ATOM 790 N N . PRO A 1 98 ? -0.772 -9.264 -5.392 1.00 93.50 98 PRO A N 1
ATOM 791 C CA . PRO A 1 98 ? -2.114 -8.949 -4.895 1.00 93.50 98 PRO A CA 1
ATOM 792 C C . PRO A 1 98 ? -2.605 -9.830 -3.740 1.00 93.50 98 PRO A C 1
ATOM 794 O O . PRO A 1 98 ? -3.255 -9.328 -2.821 1.00 93.50 98 PRO A O 1
ATOM 797 N N . ALA A 1 99 ? -2.283 -11.129 -3.727 1.00 94.62 99 ALA A N 1
ATOM 798 C CA . ALA A 1 99 ? -2.651 -12.011 -2.620 1.00 94.62 99 ALA A CA 1
ATOM 799 C C . ALA A 1 99 ? -1.868 -11.655 -1.349 1.00 94.62 99 ALA A C 1
ATOM 801 O O . ALA A 1 99 ? -2.426 -11.644 -0.250 1.00 94.62 99 ALA A O 1
ATOM 802 N N . THR A 1 100 ? -0.595 -11.278 -1.502 1.00 95.12 100 THR A N 1
ATOM 803 C CA . THR A 1 100 ? 0.235 -10.797 -0.388 1.00 95.12 100 THR A CA 1
ATOM 804 C C . THR A 1 100 ? -0.264 -9.451 0.135 1.00 95.12 100 THR A C 1
ATOM 806 O O . THR A 1 100 ? -0.369 -9.279 1.349 1.00 95.12 100 THR A O 1
ATOM 809 N N . ALA A 1 101 ? -0.611 -8.516 -0.754 1.00 95.19 101 ALA A N 1
ATOM 810 C CA . ALA A 1 101 ? -1.190 -7.225 -0.393 1.00 95.19 101 ALA A CA 1
ATOM 811 C C . ALA A 1 101 ? -2.485 -7.417 0.403 1.00 95.19 101 ALA A C 1
ATOM 813 O O . ALA A 1 101 ? -2.589 -6.917 1.521 1.00 95.19 101 ALA A O 1
ATOM 814 N N . ARG A 1 102 ? -3.407 -8.251 -0.095 1.00 95.25 102 ARG A N 1
ATOM 815 C CA . ARG A 1 102 ? -4.648 -8.606 0.608 1.00 95.25 102 ARG A CA 1
ATOM 816 C C . ARG A 1 102 ? -4.376 -9.191 1.994 1.00 95.25 102 ARG A C 1
ATOM 818 O O . ARG A 1 102 ? -4.977 -8.748 2.968 1.00 95.25 102 ARG A O 1
ATOM 825 N N . ALA A 1 103 ? -3.451 -10.145 2.102 1.00 96.19 103 ALA A N 1
ATOM 826 C CA . ALA A 1 103 ? -3.091 -10.744 3.385 1.00 96.19 103 ALA A CA 1
ATOM 827 C C . ALA A 1 103 ? -2.518 -9.710 4.369 1.00 96.19 103 ALA A C 1
ATOM 829 O O . ALA A 1 103 ? -2.827 -9.750 5.559 1.00 96.19 103 ALA A O 1
ATOM 830 N N . LYS A 1 104 ? -1.703 -8.759 3.894 1.00 96.50 104 LYS A N 1
ATOM 831 C CA . LYS A 1 104 ? -1.132 -7.703 4.744 1.00 96.50 104 LYS A CA 1
ATOM 832 C C . LYS A 1 104 ? -2.155 -6.643 5.138 1.00 96.50 104 LYS A C 1
ATOM 834 O O . LYS A 1 104 ? -2.120 -6.191 6.277 1.00 96.50 104 LYS A O 1
ATOM 839 N N . MET A 1 105 ? -3.089 -6.303 4.257 1.00 95.56 105 MET A N 1
ATOM 840 C CA . MET A 1 105 ? -4.218 -5.428 4.584 1.00 95.56 105 MET A CA 1
ATOM 841 C C . MET A 1 105 ? -5.106 -6.077 5.650 1.00 95.56 105 MET A C 1
ATOM 843 O O . MET A 1 105 ? -5.371 -5.456 6.674 1.00 95.56 105 MET A O 1
ATOM 847 N N . ALA A 1 106 ? -5.458 -7.357 5.493 1.00 95.06 106 ALA A N 1
ATOM 848 C CA . ALA A 1 106 ? -6.206 -8.101 6.507 1.00 95.06 106 ALA A CA 1
ATOM 849 C C . ALA A 1 106 ? -5.458 -8.171 7.850 1.00 95.06 106 ALA A C 1
ATOM 851 O O . ALA A 1 106 ? -6.062 -8.000 8.909 1.00 95.06 106 ALA A O 1
ATOM 852 N N . GLN A 1 107 ? -4.133 -8.352 7.813 1.00 96.00 107 GLN A N 1
ATOM 853 C CA . GLN A 1 107 ? -3.293 -8.297 9.008 1.00 96.00 107 GLN A CA 1
ATOM 854 C C . GLN A 1 107 ? -3.382 -6.925 9.702 1.00 96.00 107 GLN A C 1
ATOM 856 O O . GLN A 1 107 ? -3.559 -6.877 10.917 1.00 96.00 107 GLN A O 1
ATOM 861 N N . LEU A 1 108 ? -3.307 -5.814 8.964 1.00 95.62 108 LEU A N 1
ATOM 862 C CA . LEU A 1 108 ? -3.450 -4.467 9.535 1.00 95.62 108 LEU A CA 1
ATOM 863 C C . LEU A 1 108 ? -4.840 -4.229 10.128 1.00 95.62 108 LEU A C 1
ATOM 865 O O . LEU A 1 108 ? -4.943 -3.613 11.188 1.00 95.62 108 LEU A O 1
ATOM 869 N N . VAL A 1 109 ? -5.885 -4.771 9.497 1.00 95.25 109 VAL A N 1
ATOM 870 C CA . VAL A 1 109 ? -7.250 -4.710 10.031 1.00 95.25 109 VAL A CA 1
ATOM 871 C C . VAL A 1 109 ? -7.358 -5.461 11.355 1.00 95.25 109 VAL A C 1
ATOM 873 O O . VAL A 1 109 ? -7.873 -4.917 12.325 1.00 95.25 109 VAL A O 1
ATOM 876 N N . SER A 1 110 ? -6.799 -6.672 11.444 1.00 94.62 110 SER A N 1
ATOM 877 C CA . SER A 1 110 ? -6.794 -7.438 12.701 1.00 94.62 110 SER A CA 1
ATOM 878 C C . SER A 1 110 ? -6.036 -6.739 13.838 1.00 94.62 110 SER A C 1
ATOM 880 O O . SER A 1 110 ? -6.314 -6.976 15.007 1.00 94.62 110 SER A O 1
ATOM 882 N N . GLN A 1 111 ? -5.091 -5.860 13.494 1.00 94.12 111 GLN A N 1
ATOM 883 C CA . GLN A 1 111 ? -4.291 -5.076 14.437 1.00 94.12 111 GLN A CA 1
ATOM 884 C C . GLN A 1 111 ? -4.927 -3.720 14.782 1.00 94.12 111 GLN A C 1
ATOM 886 O O . GLN A 1 111 ? -4.324 -2.946 15.519 1.00 94.12 111 GLN A O 1
ATOM 891 N N . GLY A 1 112 ? -6.098 -3.395 14.223 1.00 93.75 112 GLY A N 1
ATOM 892 C CA . GLY A 1 112 ? -6.768 -2.106 14.416 1.00 93.75 112 GLY A CA 1
ATOM 893 C C . GLY A 1 112 ? -6.100 -0.920 13.712 1.00 93.75 112 GLY A C 1
ATOM 894 O O . GLY A 1 112 ? -6.607 0.192 13.806 1.00 93.75 112 GLY A O 1
ATOM 895 N N . ALA A 1 113 ? -5.002 -1.142 12.979 1.00 93.88 113 ALA A N 1
ATOM 896 C CA . ALA A 1 113 ? -4.253 -0.116 12.241 1.00 93.88 113 ALA A CA 1
ATOM 897 C C . ALA A 1 113 ? -4.901 0.261 10.892 1.00 93.88 113 ALA A C 1
ATOM 899 O O . ALA A 1 113 ? -4.482 1.208 10.228 1.00 93.88 113 ALA A O 1
ATOM 900 N N . ALA A 1 114 ? -5.900 -0.509 10.467 1.00 95.31 114 ALA A N 1
ATOM 901 C CA . ALA A 1 114 ? -6.709 -0.253 9.288 1.00 95.31 114 ALA A CA 1
ATOM 902 C C . ALA A 1 114 ? -8.136 -0.770 9.518 1.00 95.31 114 ALA A C 1
ATOM 904 O O . ALA A 1 114 ? -8.379 -1.557 10.434 1.00 95.31 114 ALA A O 1
ATOM 905 N N . ARG A 1 115 ? -9.089 -0.365 8.678 1.00 94.50 115 ARG A N 1
ATOM 906 C CA . ARG A 1 115 ? -10.465 -0.886 8.702 1.00 94.50 115 ARG A CA 1
ATOM 907 C C . ARG A 1 115 ? -11.024 -1.066 7.298 1.00 94.50 115 ARG A C 1
ATOM 909 O O . ARG A 1 115 ? -10.602 -0.385 6.364 1.00 94.50 115 ARG A O 1
ATOM 916 N N . TYR A 1 116 ? -11.990 -1.968 7.157 1.00 93.69 116 TYR A N 1
ATOM 917 C CA . TYR A 1 116 ? -12.761 -2.097 5.923 1.00 93.69 116 TYR A CA 1
ATOM 918 C C . TYR A 1 116 ? -13.818 -0.993 5.843 1.00 93.69 116 TYR A C 1
ATOM 920 O O . TYR A 1 116 ? -14.496 -0.720 6.831 1.00 93.69 116 TYR A O 1
ATOM 928 N N . THR A 1 117 ? -13.953 -0.361 4.678 1.00 85.00 117 THR A N 1
ATOM 929 C CA . THR A 1 117 ? -14.952 0.697 4.422 1.00 85.00 117 THR A CA 1
ATOM 930 C C . THR A 1 117 ? -16.061 0.255 3.466 1.00 85.00 117 THR A C 1
ATOM 932 O O . THR A 1 117 ? -17.162 0.788 3.530 1.00 85.00 117 THR A O 1
ATOM 935 N N . GLY A 1 118 ? -15.796 -0.735 2.608 1.00 78.31 118 GLY A N 1
ATOM 936 C CA . GLY A 1 118 ? -16.721 -1.277 1.606 1.00 78.31 118 GLY A CA 1
ATOM 937 C C . GLY A 1 118 ? -16.201 -2.595 1.019 1.00 78.31 118 GLY A C 1
ATOM 938 O O . GLY A 1 118 ? -15.266 -3.182 1.569 1.00 78.31 118 GLY A O 1
ATOM 939 N N . VAL A 1 119 ? -16.779 -3.072 -0.094 1.00 78.12 119 VAL A N 1
ATOM 940 C CA . VAL A 1 119 ? -16.417 -4.366 -0.715 1.00 78.12 119 VAL A CA 1
ATOM 941 C C . VAL A 1 119 ? -14.932 -4.394 -1.087 1.00 78.12 119 VAL A C 1
ATOM 943 O O . VAL A 1 119 ? -14.507 -3.823 -2.085 1.00 78.12 119 VAL A O 1
ATOM 946 N N . GLY A 1 120 ? -14.126 -5.055 -0.255 1.00 81.38 120 GLY A N 1
ATOM 947 C CA . GLY A 1 120 ? -12.695 -5.252 -0.491 1.00 81.38 120 GLY A CA 1
ATOM 948 C C . GLY A 1 120 ? -11.818 -3.999 -0.379 1.00 81.38 120 GLY A C 1
ATOM 949 O O . GLY A 1 120 ? -10.643 -4.083 -0.737 1.00 81.38 120 GLY A O 1
ATOM 950 N N . ARG A 1 121 ? -12.347 -2.870 0.116 1.00 92.31 121 ARG A N 1
ATOM 951 C CA . ARG A 1 121 ? -11.591 -1.619 0.304 1.00 92.31 121 ARG A CA 1
ATOM 952 C C . ARG A 1 121 ? -11.132 -1.465 1.748 1.00 92.31 121 ARG A C 1
ATOM 954 O O . ARG A 1 121 ? -11.889 -1.745 2.681 1.00 92.31 121 ARG A O 1
ATOM 961 N N . THR A 1 122 ? -9.907 -0.995 1.938 1.00 94.00 122 THR A N 1
ATOM 962 C CA . THR A 1 122 ? -9.304 -0.791 3.259 1.00 94.00 122 THR A CA 1
ATOM 963 C C . THR A 1 122 ? -8.757 0.622 3.369 1.00 94.00 122 THR A C 1
ATOM 965 O O . THR A 1 122 ? -8.094 1.092 2.453 1.00 94.00 122 THR A O 1
ATOM 968 N N . ILE A 1 123 ? -9.009 1.274 4.499 1.00 94.25 123 ILE A N 1
ATOM 969 C CA . ILE A 1 123 ? -8.466 2.592 4.844 1.00 94.25 123 ILE A CA 1
ATOM 970 C C . ILE A 1 123 ? -7.623 2.481 6.116 1.00 94.25 123 ILE A C 1
ATOM 972 O O . ILE A 1 123 ? -7.901 1.629 6.969 1.00 94.25 123 ILE A O 1
ATOM 976 N N . ALA A 1 124 ? -6.602 3.325 6.255 1.00 92.31 124 ALA A N 1
ATOM 977 C CA . ALA A 1 124 ? -5.875 3.452 7.514 1.00 92.31 124 ALA A CA 1
ATOM 978 C C . ALA A 1 124 ? -6.769 4.049 8.618 1.00 92.31 124 ALA A C 1
ATOM 980 O O . ALA A 1 124 ? -7.728 4.772 8.350 1.00 92.31 124 ALA A O 1
ATOM 981 N N . THR A 1 125 ? -6.471 3.718 9.871 1.00 93.19 125 THR A N 1
ATOM 982 C CA . THR A 1 125 ? -7.097 4.323 11.058 1.00 93.19 125 THR A CA 1
ATOM 983 C C . THR A 1 125 ? -6.110 5.259 11.754 1.00 93.19 125 THR A C 1
ATOM 985 O O . THR A 1 125 ? -4.913 5.224 11.467 1.00 93.19 125 THR A O 1
ATOM 988 N N . GLU A 1 126 ? -6.587 6.039 12.725 1.00 90.19 126 GLU A N 1
ATOM 989 C CA . GLU A 1 126 ? -5.733 6.860 13.600 1.00 90.19 126 GLU A CA 1
ATOM 990 C C . GLU A 1 126 ? -4.648 6.015 14.294 1.00 90.19 126 GLU A C 1
ATOM 992 O O . GLU A 1 126 ? -3.477 6.373 14.283 1.00 90.19 126 GLU A O 1
ATOM 997 N N . ILE A 1 127 ? -4.997 4.805 14.750 1.00 91.44 127 ILE A N 1
ATOM 998 C CA . ILE A 1 127 ? -4.042 3.834 15.322 1.00 91.44 127 ILE A CA 1
ATOM 999 C C . ILE A 1 127 ? -2.935 3.472 14.312 1.00 91.44 127 ILE A C 1
ATOM 1001 O O . ILE A 1 127 ? -1.778 3.244 14.675 1.00 91.44 127 ILE A O 1
ATOM 1005 N N . GLY A 1 128 ? -3.281 3.392 13.025 1.00 90.06 128 GLY A N 1
ATOM 1006 C CA . GLY A 1 128 ? -2.328 3.154 11.946 1.00 90.06 128 GLY A CA 1
ATOM 1007 C C . GLY A 1 128 ? -1.346 4.309 11.756 1.00 90.06 128 GLY A C 1
ATOM 1008 O O . GLY A 1 128 ? -0.152 4.061 11.566 1.00 90.06 128 GLY A O 1
ATOM 1009 N N . LEU A 1 129 ? -1.831 5.549 11.857 1.00 89.88 129 LEU A N 1
ATOM 1010 C CA . LEU A 1 129 ? -0.998 6.749 11.834 1.00 89.88 129 LEU A CA 1
ATOM 1011 C C . LEU A 1 129 ? -0.056 6.783 13.046 1.00 89.88 129 LEU A C 1
ATOM 1013 O O . LEU A 1 129 ? 1.156 6.869 12.861 1.00 89.88 129 LEU A O 1
ATOM 1017 N N . ASP A 1 130 ? -0.573 6.579 14.259 1.00 90.44 130 ASP A N 1
ATOM 1018 C CA . ASP A 1 130 ? 0.224 6.559 15.496 1.00 90.44 130 ASP A CA 1
ATOM 1019 C C . ASP A 1 130 ? 1.364 5.537 15.431 1.00 90.44 130 ASP A C 1
ATOM 1021 O O . ASP A 1 130 ? 2.509 5.805 15.818 1.00 90.44 130 ASP A O 1
ATOM 1025 N N . ARG A 1 131 ? 1.073 4.350 14.887 1.00 90.38 131 ARG A N 1
ATOM 1026 C CA . ARG A 1 131 ? 2.077 3.307 14.665 1.00 90.38 131 ARG A CA 1
ATOM 1027 C C . ARG A 1 131 ? 3.157 3.760 13.685 1.00 90.38 131 ARG A C 1
ATOM 1029 O O . ARG A 1 131 ? 4.331 3.437 13.883 1.00 90.38 131 ARG A O 1
ATOM 1036 N N . LEU A 1 132 ? 2.784 4.471 12.625 1.00 87.81 132 LEU A N 1
ATOM 1037 C CA . LEU A 1 132 ? 3.726 5.008 11.645 1.00 87.81 132 LEU A CA 1
ATOM 1038 C C . LEU A 1 132 ? 4.677 6.022 12.295 1.00 87.81 132 LEU A C 1
ATOM 1040 O O . LEU A 1 132 ? 5.891 5.947 12.094 1.00 87.81 132 LEU A O 1
ATOM 1044 N N . GLU A 1 133 ? 4.154 6.890 13.158 1.00 88.06 133 GLU A N 1
ATOM 1045 C CA . GLU A 1 133 ? 4.937 7.873 13.911 1.00 88.06 133 GLU A CA 1
ATOM 1046 C C . GLU A 1 133 ? 5.835 7.228 14.980 1.00 88.06 133 GLU A C 1
ATOM 1048 O O . GLU A 1 133 ? 6.983 7.634 15.198 1.00 88.06 133 GLU A O 1
ATOM 1053 N N . GLU A 1 134 ? 5.364 6.172 15.647 1.00 87.62 134 GLU A N 1
ATOM 1054 C CA . GLU A 1 134 ? 6.181 5.386 16.574 1.00 87.62 134 GLU A CA 1
ATOM 1055 C C . GLU A 1 134 ? 7.366 4.713 15.862 1.00 87.62 134 GLU A C 1
ATOM 1057 O O . GLU A 1 134 ? 8.485 4.693 16.390 1.00 87.62 134 GLU A O 1
ATOM 1062 N N . MET A 1 135 ? 7.167 4.217 14.637 1.00 86.44 135 MET A N 1
ATOM 1063 C CA . MET A 1 135 ? 8.257 3.668 13.825 1.00 86.44 135 MET A CA 1
ATOM 1064 C C . MET A 1 135 ? 9.315 4.727 13.503 1.00 86.44 135 MET A C 1
ATOM 1066 O O . MET A 1 135 ? 10.511 4.440 13.621 1.00 86.44 135 MET A O 1
ATOM 1070 N N . THR A 1 136 ? 8.909 5.958 13.180 1.00 82.50 136 THR A N 1
ATOM 1071 C CA . THR A 1 136 ? 9.837 7.085 12.998 1.00 82.50 136 THR A CA 1
ATOM 1072 C C . THR A 1 136 ? 10.691 7.298 14.243 1.00 82.50 136 THR A C 1
ATOM 1074 O O . THR A 1 136 ? 11.919 7.387 14.139 1.00 82.50 136 THR A O 1
ATOM 1077 N N . ARG A 1 137 ? 10.080 7.311 15.435 1.00 82.25 137 ARG A N 1
ATOM 1078 C CA . ARG A 1 137 ? 10.800 7.467 16.712 1.00 82.25 137 ARG A CA 1
ATOM 1079 C C . ARG A 1 137 ? 11.822 6.348 16.935 1.00 82.25 137 ARG A C 1
ATOM 1081 O O . ARG A 1 137 ? 12.976 6.633 17.256 1.00 82.25 137 ARG A O 1
ATOM 1088 N N . LYS A 1 138 ? 11.446 5.089 16.687 1.00 82.50 138 LYS A N 1
ATOM 1089 C CA . LYS A 1 138 ? 12.345 3.924 16.823 1.00 82.50 138 LYS A CA 1
ATOM 1090 C C . LYS A 1 138 ? 13.535 3.982 15.861 1.00 82.50 138 LYS A C 1
ATOM 1092 O O . LYS A 1 138 ? 14.662 3.697 16.262 1.00 82.50 138 LYS A O 1
ATOM 1097 N N . ILE A 1 139 ? 13.319 4.396 14.612 1.00 79.44 139 ILE A N 1
ATOM 1098 C CA . ILE A 1 139 ? 14.398 4.539 13.621 1.00 79.44 139 ILE A CA 1
ATOM 1099 C C . ILE A 1 139 ? 15.402 5.618 14.052 1.00 79.44 139 ILE A C 1
ATOM 1101 O O . ILE A 1 139 ? 16.614 5.406 13.958 1.00 79.44 139 ILE A O 1
ATOM 1105 N N . HIS A 1 140 ? 14.921 6.749 14.578 1.00 72.56 140 HIS A N 1
ATOM 1106 C CA . HIS A 1 140 ? 15.789 7.815 15.084 1.00 72.56 140 HIS A CA 1
ATOM 1107 C C . HIS A 1 140 ? 16.599 7.380 16.314 1.00 72.56 140 HIS A C 1
ATOM 1109 O O . HIS A 1 140 ? 17.794 7.677 16.388 1.00 72.56 140 HIS A O 1
ATOM 1115 N N . LEU A 1 141 ? 15.990 6.637 17.244 1.00 72.88 141 LEU A N 1
ATOM 1116 C CA . LEU A 1 141 ? 16.685 6.086 18.413 1.00 72.88 141 LEU A CA 1
ATOM 1117 C C . LEU A 1 141 ? 17.809 5.123 18.003 1.00 72.88 141 LEU A C 1
ATOM 1119 O O . LEU A 1 141 ? 18.958 5.334 18.392 1.00 72.88 141 LEU A O 1
ATOM 1123 N N . ASN A 1 142 ? 17.522 4.157 17.125 1.00 68.19 142 ASN A N 1
ATOM 1124 C CA . ASN A 1 142 ? 18.513 3.180 16.657 1.00 68.19 142 ASN A CA 1
ATOM 1125 C C . ASN A 1 142 ? 19.698 3.835 15.925 1.00 68.19 142 ASN A C 1
ATOM 1127 O O . ASN A 1 142 ? 20.842 3.393 16.059 1.00 68.19 142 ASN A O 1
ATOM 1131 N N . LYS A 1 143 ? 19.449 4.912 15.165 1.00 64.50 143 LYS A N 1
ATOM 1132 C CA . LYS A 1 143 ? 20.496 5.679 14.467 1.00 64.50 143 LYS A CA 1
ATOM 1133 C C . LYS A 1 143 ? 21.387 6.470 15.431 1.00 64.50 143 LYS A C 1
ATOM 1135 O O . LYS A 1 143 ? 22.579 6.645 15.178 1.00 64.50 143 LYS A O 1
ATOM 1140 N N . ASN A 1 144 ? 20.826 6.954 16.536 1.00 61.78 144 ASN A N 1
ATOM 1141 C CA . ASN A 1 144 ? 21.588 7.636 17.581 1.00 61.78 144 ASN A CA 1
ATOM 1142 C C . ASN A 1 144 ? 22.409 6.656 18.429 1.00 61.78 144 ASN A C 1
ATOM 1144 O O . ASN A 1 144 ? 23.513 6.999 18.852 1.00 61.78 144 ASN A O 1
ATOM 1148 N N . GLU A 1 145 ? 21.911 5.439 18.640 1.00 58.50 145 GLU A N 1
ATOM 1149 C CA . GLU A 1 145 ? 22.619 4.387 19.369 1.00 58.50 145 GLU A CA 1
ATOM 1150 C C . GLU A 1 145 ? 23.827 3.859 18.584 1.00 58.50 145 GLU A C 1
ATOM 1152 O O . GLU A 1 145 ? 24.935 3.841 19.115 1.00 58.50 145 GLU A O 1
ATOM 1157 N N . THR A 1 146 ? 23.672 3.580 17.285 1.00 58.06 146 THR A N 1
ATOM 1158 C CA . THR A 1 146 ? 24.803 3.204 16.406 1.00 58.06 146 THR A CA 1
ATOM 1159 C C . THR A 1 146 ? 25.901 4.273 16.384 1.00 58.06 146 THR A C 1
ATOM 1161 O O . THR A 1 146 ? 27.079 3.954 16.525 1.00 58.06 146 THR A O 1
ATOM 1164 N N . ARG A 1 147 ? 25.531 5.561 16.326 1.00 53.50 147 ARG A N 1
ATOM 1165 C CA . ARG A 1 147 ? 26.494 6.679 16.395 1.00 53.50 147 ARG A CA 1
ATOM 1166 C C . ARG A 1 147 ? 27.199 6.818 17.749 1.00 53.50 147 ARG A C 1
ATOM 1168 O O . ARG A 1 147 ? 28.298 7.370 17.803 1.00 53.50 147 ARG A O 1
ATOM 1175 N N . ARG A 1 148 ? 26.580 6.376 18.849 1.00 51.88 148 ARG A N 1
ATOM 1176 C CA . ARG A 1 148 ? 27.199 6.378 20.188 1.00 51.88 148 ARG A CA 1
ATOM 1177 C C . ARG A 1 148 ? 28.131 5.184 20.383 1.00 51.88 148 ARG A C 1
ATOM 1179 O O . ARG A 1 148 ? 29.180 5.355 21.002 1.00 51.88 148 ARG A O 1
ATOM 1186 N N . SER A 1 149 ? 27.798 4.028 19.817 1.00 50.50 149 SER A N 1
ATOM 1187 C CA . SER A 1 149 ? 28.629 2.819 19.870 1.00 50.50 149 SER A CA 1
ATOM 1188 C C . SER A 1 149 ? 29.931 2.963 19.075 1.00 50.50 149 SER A C 1
ATOM 1190 O O . SER A 1 149 ? 30.983 2.562 19.571 1.00 50.50 149 SER A O 1
ATOM 1192 N N . ASP A 1 150 ? 29.912 3.655 17.930 1.00 50.44 150 ASP A N 1
ATOM 1193 C CA . ASP A 1 150 ? 31.132 3.944 17.153 1.00 50.44 150 ASP A CA 1
ATOM 1194 C C . ASP A 1 150 ? 32.117 4.869 17.886 1.00 50.44 150 ASP A C 1
ATOM 1196 O O . ASP A 1 150 ? 33.329 4.790 17.690 1.00 50.44 150 ASP A O 1
ATOM 1200 N N . ARG A 1 151 ? 31.635 5.724 18.798 1.00 49.81 151 ARG A N 1
ATOM 1201 C CA . ARG A 1 151 ? 32.506 6.604 19.599 1.00 49.81 151 ARG A CA 1
ATOM 1202 C C . ARG A 1 151 ? 33.160 5.907 20.789 1.00 49.81 151 ARG A C 1
ATOM 1204 O O . ARG A 1 151 ? 34.051 6.492 21.403 1.00 49.81 151 ARG A O 1
ATOM 1211 N N . ARG A 1 152 ? 32.742 4.684 21.135 1.00 48.62 152 ARG A N 1
ATOM 1212 C CA . ARG A 1 152 ? 33.330 3.930 22.253 1.00 48.62 152 ARG A CA 1
ATOM 1213 C C . ARG A 1 152 ? 34.484 3.021 21.825 1.00 48.62 152 ARG A C 1
ATOM 1215 O O . ARG A 1 152 ? 35.260 2.627 22.685 1.00 48.62 152 ARG A O 1
ATOM 1222 N N . SER A 1 153 ? 34.648 2.750 20.527 1.00 45.62 153 SER A N 1
ATOM 1223 C CA . SER A 1 153 ? 35.688 1.836 20.030 1.00 45.62 153 SER A CA 1
ATOM 1224 C C . SER A 1 153 ? 37.019 2.502 19.648 1.00 45.62 153 SER A C 1
ATOM 1226 O O . SER A 1 153 ? 37.972 1.797 19.332 1.00 45.62 153 SER A O 1
ATOM 1228 N N . THR A 1 154 ? 37.138 3.833 19.693 1.00 47.44 154 THR A N 1
ATOM 1229 C CA . THR A 1 154 ? 38.386 4.547 19.333 1.00 47.44 154 THR A CA 1
ATOM 1230 C C . THR A 1 154 ? 39.141 5.132 20.527 1.00 47.44 154 THR A C 1
ATOM 1232 O O . THR A 1 154 ? 40.050 5.940 20.353 1.00 47.44 154 THR A O 1
ATOM 1235 N N . ARG A 1 155 ? 38.817 4.721 21.762 1.00 42.59 155 ARG A N 1
ATOM 1236 C CA . ARG A 1 155 ? 39.513 5.214 22.963 1.00 42.59 155 ARG A CA 1
ATOM 1237 C C . ARG A 1 155 ? 39.737 4.128 24.020 1.00 42.59 155 ARG A C 1
ATOM 1239 O O . ARG A 1 155 ? 39.416 4.309 25.191 1.00 42.59 155 ARG A O 1
ATOM 1246 N N . SER A 1 156 ? 40.300 2.995 23.600 1.00 43.16 156 SER A N 1
ATOM 1247 C CA . SER A 1 156 ? 40.649 1.875 24.489 1.00 43.16 156 SER A CA 1
ATOM 1248 C C . SER A 1 156 ? 42.019 1.267 24.173 1.00 43.16 156 SER A C 1
ATOM 1250 O O . SER A 1 156 ? 42.148 0.058 24.087 1.00 43.16 156 SER A O 1
ATOM 1252 N N . GLN A 1 157 ? 43.061 2.085 24.015 1.00 46.81 157 GLN A N 1
ATOM 1253 C CA . GLN A 1 157 ? 44.450 1.630 24.161 1.00 46.81 157 GLN A CA 1
ATOM 1254 C C . GLN A 1 157 ? 45.295 2.785 24.698 1.00 46.81 157 GLN A C 1
ATOM 1256 O O . GLN A 1 157 ? 45.892 3.534 23.938 1.00 46.81 157 GLN A O 1
ATOM 1261 N N . THR A 1 158 ? 45.266 2.989 26.018 1.00 48.25 158 THR A N 1
ATOM 1262 C CA . THR A 1 158 ? 46.350 3.606 26.813 1.00 48.25 158 THR A CA 1
ATOM 1263 C C . THR A 1 158 ? 45.920 3.712 28.279 1.00 48.25 158 THR A C 1
ATOM 1265 O O . THR A 1 158 ? 45.217 4.646 28.653 1.00 48.25 158 THR A O 1
ATOM 1268 N N . ARG A 1 159 ? 46.341 2.744 29.108 1.00 36.41 159 ARG A N 1
ATOM 1269 C CA . ARG A 1 159 ? 46.932 2.945 30.452 1.00 36.41 159 ARG A CA 1
ATOM 1270 C C . ARG A 1 159 ? 47.106 1.612 31.191 1.00 36.41 159 ARG A C 1
ATOM 1272 O O . ARG A 1 159 ? 46.161 1.050 31.725 1.00 36.41 159 ARG A O 1
ATOM 1279 N N . ILE A 1 160 ? 48.348 1.133 31.131 1.00 46.38 160 ILE A N 1
ATOM 1280 C CA . ILE A 1 160 ? 49.210 0.682 32.238 1.00 46.38 160 ILE A CA 1
ATOM 1281 C C . ILE A 1 160 ? 48.496 0.466 33.582 1.00 46.38 160 ILE A C 1
ATOM 1283 O O . ILE A 1 160 ? 48.015 1.436 34.168 1.00 46.38 160 ILE A O 1
ATOM 1287 N N . VAL A 1 161 ? 48.589 -0.757 34.120 1.00 41.50 161 VAL A N 1
ATOM 1288 C CA . VAL A 1 161 ? 48.686 -0.966 35.571 1.00 41.50 161 VAL A CA 1
ATOM 1289 C C . VAL A 1 161 ? 49.693 -2.077 35.891 1.00 41.50 161 VAL A C 1
ATOM 1291 O O . VAL A 1 161 ? 49.540 -3.231 35.500 1.00 41.50 161 VAL A O 1
ATOM 1294 N N . ASP A 1 162 ? 50.732 -1.610 36.567 1.00 42.28 162 ASP A N 1
ATOM 1295 C CA . ASP A 1 162 ? 51.711 -2.222 37.460 1.00 42.28 162 ASP A CA 1
ATOM 1296 C C . ASP A 1 162 ? 51.355 -3.584 38.093 1.00 42.28 162 ASP A C 1
ATOM 1298 O O . ASP A 1 162 ? 50.289 -3.756 38.690 1.00 42.28 162 ASP A O 1
ATOM 1302 N N . ARG A 1 163 ? 52.302 -4.528 38.049 1.00 38.88 163 ARG A N 1
ATOM 1303 C CA . ARG A 1 163 ? 52.350 -5.680 38.962 1.00 38.88 163 ARG A CA 1
ATOM 1304 C C . ARG A 1 163 ? 53.807 -6.085 39.179 1.00 38.88 163 ARG A C 1
ATOM 1306 O O . ARG A 1 163 ? 54.389 -6.804 38.372 1.00 38.88 163 ARG A O 1
ATOM 1313 N N . GLY A 1 164 ? 54.398 -5.567 40.251 1.00 35.44 164 GLY A N 1
ATOM 1314 C CA . GLY A 1 164 ? 55.722 -5.969 40.710 1.00 35.44 164 GLY A CA 1
ATOM 1315 C C . GLY A 1 164 ? 55.717 -7.355 41.358 1.00 35.44 164 GLY A C 1
ATOM 1316 O O . GLY A 1 164 ? 54.748 -7.717 42.017 1.00 35.44 164 GLY A O 1
ATOM 1317 N N . GLU A 1 165 ? 56.812 -8.101 41.182 1.00 34.84 165 GLU A N 1
ATOM 1318 C CA . GLU A 1 165 ? 57.640 -8.581 42.298 1.00 34.84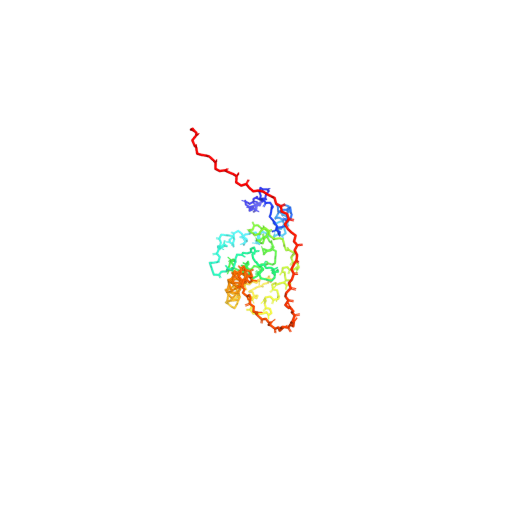 165 GLU A CA 1
ATOM 1319 C C . GLU A 1 165 ? 58.994 -9.159 41.825 1.00 34.84 165 GLU A C 1
ATOM 1321 O O . GLU A 1 165 ? 59.088 -10.023 40.959 1.00 34.84 165 GLU A O 1
ATOM 1326 N N . SER A 1 166 ? 60.032 -8.575 42.428 1.00 38.84 166 SER A N 1
ATOM 1327 C CA . SER A 1 166 ? 61.470 -8.875 42.536 1.00 38.84 166 SER A CA 1
ATOM 1328 C C . SER A 1 166 ? 61.929 -10.344 42.542 1.00 38.84 166 SER A C 1
ATOM 1330 O O . SER A 1 166 ? 61.274 -11.180 43.151 1.00 38.84 166 SER A O 1
ATOM 1332 N N . LEU A 1 167 ? 63.158 -10.593 42.042 1.00 35.75 167 LEU A N 1
ATOM 1333 C CA . LEU A 1 167 ? 64.207 -11.375 42.736 1.00 35.75 167 LEU A CA 1
ATOM 1334 C C . LEU A 1 167 ? 65.606 -11.178 42.084 1.00 35.75 167 LEU A C 1
ATOM 1336 O O . LEU A 1 167 ? 65.857 -11.649 40.986 1.00 35.75 167 LEU A O 1
ATOM 1340 N N . LYS A 1 168 ? 66.510 -10.509 42.825 1.00 35.91 168 LYS A N 1
ATOM 1341 C CA . LYS A 1 168 ? 67.986 -10.694 42.914 1.00 35.91 168 LYS A CA 1
ATOM 1342 C C . LYS A 1 168 ? 68.825 -10.846 41.619 1.00 35.91 168 LYS A C 1
ATOM 1344 O O . LYS A 1 168 ? 68.823 -11.908 41.023 1.00 35.91 168 LYS A O 1
ATOM 1349 N N . SER A 1 169 ? 69.758 -9.916 41.363 1.00 36.84 169 SER A N 1
ATOM 1350 C CA . SER A 1 169 ? 71.209 -10.147 41.585 1.00 36.84 169 SER A CA 1
ATOM 1351 C C . SER A 1 169 ? 72.096 -9.008 41.061 1.00 36.84 169 SER A C 1
ATOM 1353 O O . SER A 1 169 ? 71.837 -8.405 40.027 1.00 36.84 169 SER A O 1
ATOM 1355 N N . SER A 1 170 ? 73.156 -8.761 41.821 1.00 35.94 170 SER A N 1
ATOM 1356 C CA . SER A 1 170 ? 74.186 -7.730 41.715 1.00 35.94 170 SER A CA 1
ATOM 1357 C C . SER A 1 170 ? 75.356 -8.142 40.801 1.00 35.94 170 SER A C 1
ATOM 1359 O O . SER A 1 170 ? 75.705 -9.316 40.780 1.00 35.94 170 SER A O 1
ATOM 1361 N N . PHE A 1 171 ? 76.030 -7.136 40.221 1.00 29.09 171 PHE A N 1
ATOM 1362 C CA . PHE A 1 171 ? 77.462 -7.109 39.850 1.00 29.09 171 PHE A CA 1
ATOM 1363 C C . PHE A 1 171 ? 77.968 -7.859 38.591 1.00 29.09 171 PHE A C 1
ATOM 1365 O O . PHE A 1 171 ? 77.946 -9.081 38.531 1.00 29.09 171 PHE A O 1
ATOM 1372 N N . GLY A 1 172 ? 78.626 -7.102 37.693 1.00 34.00 172 GLY A N 1
ATOM 1373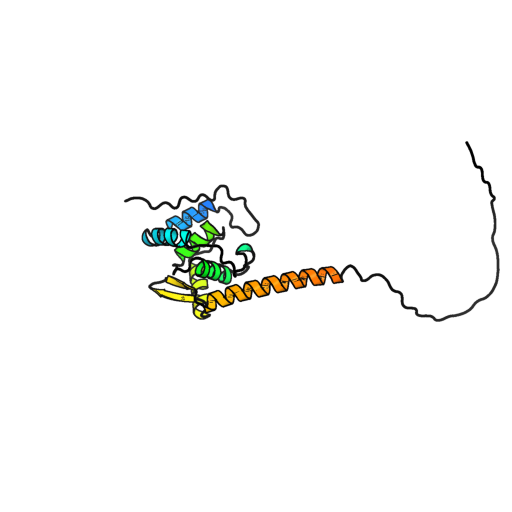 C CA . GLY A 1 172 ? 79.859 -7.540 37.011 1.00 34.00 172 GLY A CA 1
ATOM 1374 C C . GLY A 1 172 ? 79.861 -7.653 35.476 1.00 34.00 172 GLY A C 1
ATOM 1375 O O . GLY A 1 172 ? 79.259 -8.574 34.949 1.00 34.00 172 GLY A O 1
ATOM 1376 N N . ASP A 1 173 ? 80.677 -6.794 34.834 1.00 36.19 173 ASP A N 1
ATOM 1377 C CA . ASP A 1 173 ? 81.536 -7.060 33.650 1.00 36.19 173 ASP A CA 1
ATOM 1378 C C . ASP A 1 173 ? 80.896 -7.467 32.296 1.00 36.19 173 ASP A C 1
ATOM 1380 O O . ASP A 1 173 ? 79.862 -8.106 32.229 1.00 36.19 173 ASP A O 1
ATOM 1384 N N . ARG A 1 174 ? 81.469 -7.240 31.105 1.00 39.12 174 ARG A N 1
ATOM 1385 C CA . ARG A 1 174 ? 82.498 -6.358 30.514 1.00 39.12 174 ARG A CA 1
ATOM 1386 C C . ARG A 1 174 ? 82.463 -6.682 29.015 1.00 39.12 174 ARG A C 1
ATOM 1388 O O . ARG A 1 174 ? 82.743 -7.822 28.664 1.00 39.12 174 ARG A O 1
ATOM 1395 N N . SER A 1 175 ? 82.254 -5.694 28.145 1.00 34.59 175 SER A N 1
ATOM 1396 C CA . SER A 1 175 ? 82.826 -5.702 26.783 1.00 34.59 175 SER A CA 1
ATOM 1397 C C . SER A 1 175 ? 82.569 -4.370 26.066 1.00 34.59 175 SER A C 1
ATOM 1399 O O . SER A 1 175 ? 81.477 -4.110 25.573 1.00 34.59 175 SER A O 1
ATOM 1401 N N . ALA A 1 176 ? 83.599 -3.521 26.029 1.00 34.91 176 ALA A N 1
ATOM 1402 C CA . ALA A 1 176 ? 83.793 -2.451 25.036 1.00 34.91 176 ALA A CA 1
ATOM 1403 C C . ALA A 1 176 ? 84.497 -3.046 23.775 1.00 34.91 176 ALA A C 1
ATOM 1405 O O . ALA A 1 176 ? 84.813 -4.237 23.839 1.00 34.91 176 ALA A O 1
ATOM 1406 N N . PRO A 1 177 ? 84.886 -2.309 22.692 1.00 49.34 177 PRO A N 1
ATOM 1407 C CA . PRO A 1 177 ? 84.829 -0.850 22.444 1.00 49.34 177 PRO A CA 1
ATOM 1408 C C . PRO A 1 177 ? 84.549 -0.406 20.963 1.00 49.34 177 PRO A C 1
ATOM 1410 O O . PRO A 1 177 ? 84.346 -1.230 20.078 1.00 49.34 177 PRO A O 1
ATOM 1413 N N . LYS A 1 178 ? 84.735 0.914 20.712 1.00 39.41 178 LYS A N 1
ATOM 1414 C CA . LYS A 1 178 ? 85.040 1.661 19.446 1.00 39.41 178 LYS A CA 1
ATOM 1415 C C . LYS A 1 178 ? 83.819 2.287 18.733 1.00 39.41 178 LYS A C 1
ATOM 1417 O O . LYS A 1 178 ? 82.870 1.585 18.445 1.00 39.41 178 LYS A O 1
ATOM 1422 N N . GLY A 1 179 ? 83.759 3.580 18.384 1.00 34.69 179 GLY A N 1
ATOM 1423 C CA . GLY A 1 179 ? 84.697 4.717 18.427 1.00 34.69 179 GLY A CA 1
ATOM 1424 C C . GLY A 1 179 ? 83.949 6.040 18.117 1.00 34.69 179 GLY A C 1
ATOM 1425 O O . GLY A 1 179 ? 82.932 6.027 17.439 1.00 34.69 179 GLY A O 1
ATOM 1426 N N . ARG A 1 180 ? 84.268 7.124 18.842 1.00 39.31 180 ARG A N 1
ATOM 1427 C CA . ARG A 1 180 ? 84.894 8.402 18.402 1.00 39.31 180 ARG A CA 1
ATOM 1428 C C . ARG A 1 180 ? 84.165 9.260 17.336 1.00 39.31 180 A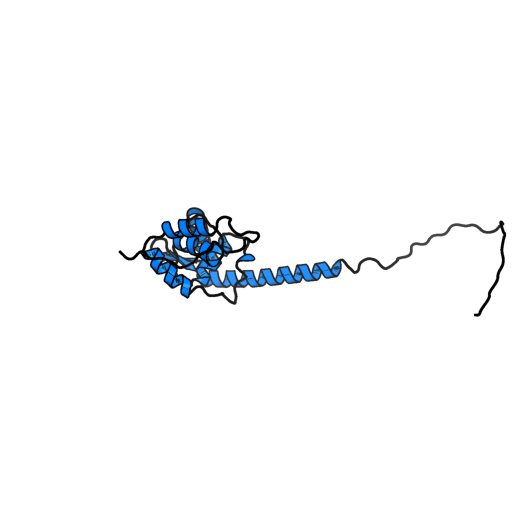RG A C 1
ATOM 1430 O O . ARG A 1 180 ? 84.242 8.978 16.153 1.00 39.31 180 ARG A O 1
ATOM 1437 N N . PHE A 1 181 ? 83.586 10.368 17.831 1.00 39.38 181 PHE A N 1
ATOM 1438 C CA . PHE A 1 181 ? 83.606 11.772 17.350 1.00 39.38 181 PHE A CA 1
ATOM 1439 C C . PHE A 1 181 ? 84.020 12.079 15.892 1.00 39.38 181 PHE A C 1
ATOM 1441 O O . PHE A 1 181 ? 85.134 11.730 15.517 1.00 39.38 181 PHE A O 1
ATOM 1448 N N . ARG A 1 182 ? 83.293 12.987 15.204 1.00 35.75 182 ARG A N 1
ATOM 1449 C CA . ARG A 1 182 ? 83.604 14.444 15.146 1.00 35.75 182 ARG A CA 1
ATOM 1450 C C . ARG A 1 182 ? 82.523 15.272 14.409 1.00 35.75 182 ARG A C 1
ATOM 1452 O O . ARG A 1 182 ? 81.891 14.790 13.481 1.00 35.75 182 ARG A O 1
ATOM 1459 N N . LYS A 1 183 ? 82.354 16.519 14.876 1.00 44.19 183 LYS A N 1
ATOM 1460 C CA . LYS A 1 183 ? 81.677 17.678 14.253 1.00 44.19 183 LYS A CA 1
ATOM 1461 C C . LYS A 1 183 ? 82.301 18.044 12.898 1.00 44.19 183 LYS A C 1
ATOM 1463 O O . LYS A 1 183 ? 83.507 17.872 12.782 1.00 44.19 183 LYS A O 1
ATOM 1468 N N . GLU A 1 184 ? 81.553 18.732 12.031 1.00 38.00 184 GLU A N 1
ATOM 1469 C CA . GLU A 1 184 ? 81.958 20.048 11.504 1.00 38.00 184 GLU A CA 1
ATOM 1470 C C . GLU A 1 184 ? 80.770 20.829 10.906 1.00 38.00 184 GLU A C 1
ATOM 1472 O O . GLU A 1 184 ? 79.797 20.255 10.424 1.00 38.00 184 GLU A O 1
ATOM 1477 N N . LEU A 1 185 ? 80.841 22.147 11.094 1.00 41.50 185 LEU A N 1
ATOM 1478 C CA . LEU A 1 185 ? 79.958 23.203 10.599 1.00 41.50 185 LEU A CA 1
ATOM 1479 C C . LEU A 1 185 ? 80.594 23.820 9.337 1.00 41.50 185 LEU A C 1
ATOM 1481 O O . LEU A 1 185 ? 81.819 23.880 9.283 1.00 41.50 185 LEU A O 1
ATOM 1485 N N . TYR A 1 186 ? 79.741 24.402 8.481 1.00 36.59 186 TYR A N 1
ATOM 1486 C CA . TYR A 1 186 ? 79.997 25.307 7.337 1.00 36.59 186 TYR A CA 1
ATOM 1487 C C . TYR A 1 186 ? 80.553 24.694 6.039 1.00 36.59 186 TYR A C 1
ATOM 1489 O O . TYR A 1 186 ? 81.632 24.117 6.029 1.00 36.59 186 TYR A O 1
ATOM 1497 N N . GLU A 1 187 ? 79.813 24.863 4.936 1.00 40.69 187 GLU A N 1
ATOM 1498 C CA . GLU A 1 187 ? 79.849 26.069 4.078 1.00 40.69 187 GLU A CA 1
ATOM 1499 C C . GLU A 1 187 ? 78.421 26.490 3.698 1.00 40.69 187 GLU A C 1
ATOM 1501 O O . GLU A 1 187 ? 77.561 25.588 3.559 1.00 40.69 187 GLU A O 1
#

Radius of gyration: 32.63 Å; chains: 1; bounding box: 102×38×68 Å

pLDDT: mean 76.06, std 20.71, range [29.09, 96.5]

Sequence (187 aa):
MTELVHNIDLSNVPHRSGQSLDLEAKRIRAWSRLSEEEKTWVLQAWELTGMIPSAPAFKDLRSAVDRVLYVLVGTEESLTPNELCYLMIARWFRNIDPATARAKMAQLVSQGAARYTGVGRTIATEIGLDRLEEMTRKIHLNKNETRRSDRRSTRSQTRIVDRGESLKSSFGDRSAPKGRFRKELYE

Secondary structure (DSSP, 8-state):
----------TTPPP-TTPPSSHHHHHHHHHTTS-HHHHHHHHHHHHH----TTSPPGGG--SHHHHHHHHHHHT-S-B-HHHHHHHHHHHH-----HHHHHHHHHHHHHTTSEEEEETTEEEE-HHHHHHHHHHHHHHHHHHHHHHHHTTTTTS--------------------------------